Protein AF-A0A1E5VS32-F1 (afdb_monomer_lite)

Organism: NCBI:txid888268

InterPro domains:
  IPR003441 NAC domain [PF02365] (9-153)
  IPR003441 NAC domain [PS51005] (8-181)
  IPR036093 NAC domain superfamily [G3DSA:2.170.150.80] (18-181)
  IPR036093 NAC domain superfamily [SSF101941] (5-170)

Radius of gyration: 17.7 Å; chains: 1; bounding box: 53×36×47 Å

Structure (mmCIF, N/CA/C/O backbone):
data_AF-A0A1E5VS32-F1
#
_entry.id   AF-A0A1E5VS32-F1
#
loop_
_atom_site.group_PDB
_atom_site.id
_atom_site.type_symbol
_atom_site.label_atom_id
_atom_site.label_alt_id
_atom_site.label_comp_id
_atom_site.label_asym_id
_atom_site.label_entity_id
_atom_site.label_seq_id
_atom_site.pdbx_PDB_ins_code
_atom_site.Cartn_x
_atom_site.Cartn_y
_atom_site.Cartn_z
_atom_site.occupancy
_atom_site.B_iso_or_equiv
_atom_site.auth_seq_id
_atom_site.auth_comp_id
_atom_site.auth_asym_id
_atom_site.auth_atom_id
_atom_site.pdbx_PDB_model_num
ATOM 1 N N . MET A 1 1 ? -23.554 -12.542 -1.211 1.00 31.97 1 MET A N 1
ATOM 2 C CA . MET A 1 1 ? -23.623 -12.101 -2.620 1.00 31.97 1 MET A CA 1
ATOM 3 C C . MET A 1 1 ? -23.441 -10.593 -2.613 1.00 31.97 1 MET A C 1
ATOM 5 O O . MET A 1 1 ? -24.365 -9.902 -2.211 1.00 31.97 1 MET A O 1
ATOM 9 N N . ALA A 1 2 ? -22.240 -10.092 -2.917 1.00 41.44 2 ALA A N 1
ATOM 10 C CA . ALA A 1 2 ? -22.033 -8.653 -3.083 1.00 41.44 2 ALA A CA 1
ATOM 11 C C . ALA A 1 2 ? -22.768 -8.212 -4.360 1.00 41.44 2 ALA A C 1
ATOM 13 O O . ALA A 1 2 ? -22.661 -8.887 -5.386 1.00 41.44 2 ALA A O 1
ATOM 14 N N . GLY A 1 3 ? -23.576 -7.152 -4.273 1.00 44.78 3 GLY A N 1
ATOM 15 C CA . GLY A 1 3 ? -24.310 -6.616 -5.420 1.00 44.78 3 GLY A CA 1
ATOM 16 C C . GLY A 1 3 ? -23.366 -6.141 -6.534 1.00 44.78 3 GLY A C 1
ATOM 17 O O . GLY A 1 3 ? -22.175 -5.935 -6.285 1.00 44.78 3 GLY A O 1
ATOM 18 N N . PRO A 1 4 ? -23.863 -5.979 -7.773 1.00 48.12 4 PRO A N 1
ATOM 19 C CA . PRO A 1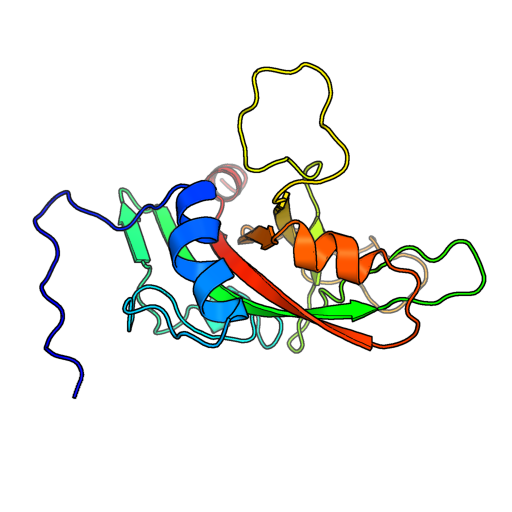 4 ? -23.069 -5.386 -8.841 1.00 48.12 4 PRO A CA 1
ATOM 20 C C . PRO A 1 4 ? -22.600 -3.994 -8.409 1.00 48.12 4 PRO A C 1
ATOM 22 O O . PRO A 1 4 ? -23.369 -3.231 -7.825 1.00 48.12 4 PRO A O 1
ATOM 25 N N . LEU A 1 5 ? -21.328 -3.684 -8.674 1.00 54.19 5 LEU A N 1
ATOM 26 C CA . LEU A 1 5 ? -20.763 -2.371 -8.386 1.00 54.19 5 LEU A CA 1
ATOM 27 C C . LEU A 1 5 ? -21.623 -1.311 -9.068 1.00 54.19 5 LEU A C 1
ATOM 29 O O . LEU A 1 5 ? -21.779 -1.321 -10.290 1.00 54.19 5 LEU A O 1
ATOM 33 N N . GLN A 1 6 ? -22.167 -0.391 -8.282 1.00 61.62 6 GLN A N 1
ATOM 34 C CA . GLN A 1 6 ? -22.741 0.812 -8.847 1.00 61.62 6 GLN A CA 1
ATOM 35 C C . GLN A 1 6 ? -21.575 1.637 -9.389 1.00 61.62 6 GLN A C 1
ATOM 37 O O . GLN A 1 6 ? -20.720 2.086 -8.626 1.00 61.62 6 GLN A O 1
ATOM 42 N N . ALA A 1 7 ? -21.503 1.775 -10.713 1.00 65.94 7 ALA A N 1
ATOM 43 C CA . ALA A 1 7 ? -20.512 2.636 -11.336 1.00 65.94 7 ALA A CA 1
ATOM 44 C C . ALA A 1 7 ? -20.655 4.048 -10.749 1.00 65.94 7 ALA A C 1
ATOM 46 O O . ALA A 1 7 ? -21.764 4.589 -10.683 1.00 65.94 7 ALA A O 1
ATOM 47 N N . LEU A 1 8 ? -19.542 4.620 -10.286 1.00 70.19 8 LEU A N 1
ATOM 48 C CA . LEU A 1 8 ? -19.532 5.991 -9.789 1.00 70.19 8 LEU A CA 1
ATOM 49 C C . LEU A 1 8 ? -19.968 6.945 -10.918 1.00 70.19 8 LEU A C 1
ATOM 51 O O . LEU A 1 8 ? -19.632 6.698 -12.081 1.00 70.19 8 LEU A O 1
ATOM 55 N N . PRO A 1 9 ? -20.703 8.031 -10.611 1.00 77.56 9 PRO A N 1
ATOM 56 C CA . PRO A 1 9 ? -21.037 9.038 -11.611 1.00 77.56 9 PRO A CA 1
ATOM 57 C C . PRO A 1 9 ? -19.778 9.583 -12.307 1.00 77.56 9 PRO A C 1
ATOM 59 O O . PRO A 1 9 ? -18.724 9.676 -11.670 1.00 77.56 9 PRO A O 1
ATOM 62 N N . PRO A 1 10 ? -19.857 10.000 -13.585 1.00 77.12 10 PRO A N 1
ATOM 63 C CA . PRO A 1 10 ? -18.727 10.624 -14.266 1.00 77.12 10 PRO A CA 1
ATOM 64 C C . PRO A 1 10 ? -18.144 11.788 -13.455 1.00 77.12 10 PRO A C 1
ATOM 66 O O . PRO A 1 10 ? -18.873 12.657 -12.982 1.00 77.12 10 PRO A O 1
ATOM 69 N N . GLY A 1 11 ? -16.822 11.799 -13.287 1.00 75.00 11 GLY A N 1
ATOM 70 C CA . GLY A 1 11 ? -16.119 12.809 -12.490 1.00 75.00 11 GLY A CA 1
ATOM 71 C C . GLY A 1 11 ? -16.060 12.521 -10.985 1.00 75.00 11 GLY A C 1
ATOM 72 O O . GLY A 1 11 ? -15.284 13.176 -10.291 1.00 75.00 11 GLY A O 1
ATOM 73 N N . VAL A 1 12 ? -16.793 11.521 -10.488 1.00 77.44 12 VAL A N 1
ATOM 74 C CA . VAL A 1 12 ? -16.668 11.020 -9.114 1.00 77.44 12 VAL A CA 1
ATOM 75 C C . VAL A 1 12 ? -15.664 9.877 -9.096 1.00 77.44 12 VAL A C 1
ATOM 77 O O . VAL A 1 12 ? -15.731 8.947 -9.896 1.00 77.44 12 VAL A O 1
ATOM 80 N N . TYR A 1 13 ? -14.718 9.948 -8.171 1.00 78.31 13 TYR A N 1
ATOM 81 C CA . TYR A 1 13 ? -13.661 8.960 -8.038 1.00 78.31 13 TYR A CA 1
ATOM 82 C C . TYR A 1 13 ? -13.330 8.721 -6.572 1.00 78.31 13 TYR A C 1
ATOM 84 O O . TYR A 1 13 ? -13.499 9.598 -5.723 1.00 78.31 13 TYR A O 1
ATOM 92 N N . PHE A 1 14 ? -12.822 7.530 -6.278 1.00 84.31 14 PHE A N 1
ATOM 93 C CA . PHE A 1 14 ? -12.384 7.187 -4.938 1.00 84.31 14 PHE A CA 1
ATOM 94 C C . PHE A 1 14 ? -10.999 7.789 -4.669 1.00 84.31 14 PHE A C 1
ATOM 96 O O . PHE A 1 14 ? -9.991 7.372 -5.239 1.00 84.31 14 PHE A O 1
ATOM 103 N N . ASN A 1 15 ? -10.949 8.817 -3.824 1.00 87.31 15 ASN A N 1
ATOM 104 C CA . ASN A 1 15 ? -9.708 9.473 -3.409 1.00 87.31 15 ASN A CA 1
ATOM 105 C C . ASN A 1 15 ? -9.809 9.918 -1.944 1.00 87.31 15 ASN A C 1
ATOM 107 O O . ASN A 1 15 ? -9.894 11.121 -1.686 1.00 87.31 15 ASN A O 1
ATOM 111 N N . PRO A 1 16 ? -9.838 8.957 -1.006 1.00 89.75 16 PRO A N 1
ATOM 112 C CA . PRO A 1 16 ? -9.919 9.264 0.412 1.00 89.75 16 PRO A CA 1
ATOM 113 C C . PRO A 1 16 ? -8.672 10.015 0.894 1.00 89.75 16 PRO A C 1
ATOM 115 O O . PRO A 1 16 ? -7.556 9.801 0.399 1.00 89.75 16 PRO A O 1
ATOM 118 N N . SER A 1 17 ? -8.854 10.872 1.894 1.00 89.94 17 SER A N 1
ATOM 119 C CA . SER A 1 17 ? -7.761 11.478 2.652 1.00 89.94 17 SER A CA 1
ATOM 120 C C . SER A 1 17 ? -7.028 10.422 3.495 1.00 89.94 17 SER A C 1
ATOM 122 O O . SER A 1 17 ? -7.514 9.308 3.701 1.00 89.94 17 SER A O 1
ATOM 124 N N . ALA A 1 18 ? -5.838 10.753 4.009 1.00 90.06 18 ALA A N 1
ATOM 125 C CA . ALA A 1 18 ? -5.122 9.853 4.918 1.00 90.06 18 ALA A CA 1
ATOM 126 C C . ALA A 1 18 ? -5.921 9.589 6.211 1.00 90.06 18 ALA A C 1
ATOM 128 O O . ALA A 1 18 ? -5.890 8.477 6.732 1.00 90.06 18 ALA A O 1
ATOM 129 N N . GLU A 1 19 ? -6.666 10.587 6.691 1.00 90.19 19 GLU A N 1
ATOM 130 C CA . GLU A 1 19 ? -7.545 10.465 7.857 1.00 90.19 19 GLU A CA 1
ATOM 131 C C . GLU A 1 19 ? -8.715 9.517 7.580 1.00 90.19 19 GLU A C 1
ATOM 133 O O . GLU A 1 19 ? -8.975 8.625 8.384 1.00 90.19 19 GLU A O 1
ATOM 138 N N . GLU A 1 20 ? -9.370 9.642 6.421 1.00 90.94 20 GLU A N 1
ATOM 139 C CA . GLU A 1 20 ? -10.441 8.731 5.987 1.00 90.94 20 GLU A CA 1
ATOM 140 C C . GLU A 1 20 ? -9.911 7.303 5.813 1.00 90.94 20 GLU A C 1
ATOM 142 O O . GLU A 1 20 ? -10.537 6.352 6.279 1.00 90.94 20 GLU A O 1
ATOM 147 N N . CYS A 1 21 ? -8.712 7.145 5.233 1.00 92.62 21 CYS A N 1
ATOM 148 C CA . CYS A 1 21 ? -8.036 5.849 5.115 1.00 92.62 21 CYS A CA 1
ATOM 149 C C . CYS A 1 21 ? -7.905 5.145 6.478 1.00 92.62 21 CYS A C 1
ATOM 151 O O . CYS A 1 21 ? -8.183 3.948 6.607 1.00 92.62 21 CYS A O 1
ATOM 153 N N . VAL A 1 22 ? -7.490 5.890 7.507 1.00 92.00 22 VAL A N 1
ATOM 154 C CA . VAL A 1 22 ? -7.314 5.339 8.853 1.00 92.00 22 VAL A CA 1
ATOM 155 C C . VAL A 1 22 ? -8.655 5.103 9.549 1.00 92.00 22 VAL A C 1
ATOM 157 O O . VAL A 1 22 ? -8.892 4.003 10.057 1.00 92.00 22 VAL A O 1
ATOM 160 N N . ARG A 1 23 ? -9.526 6.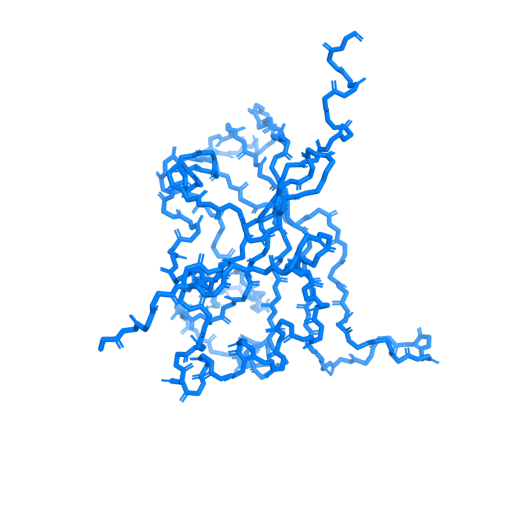117 9.568 1.00 91.19 23 ARG A N 1
ATOM 161 C CA . ARG A 1 23 ? -10.808 6.111 10.285 1.00 91.19 23 ARG A CA 1
ATOM 162 C C . ARG A 1 23 ? -11.771 5.064 9.736 1.00 91.19 23 ARG A C 1
ATOM 164 O O . ARG A 1 23 ? -12.318 4.290 10.516 1.00 91.19 23 ARG A O 1
ATOM 171 N N . ASP A 1 24 ? -11.953 5.032 8.418 1.00 90.44 24 ASP A N 1
ATOM 172 C CA . ASP A 1 24 ? -13.059 4.306 7.785 1.00 90.44 24 ASP A CA 1
ATOM 173 C C . ASP A 1 24 ? -12.648 2.926 7.253 1.00 90.44 24 ASP A C 1
ATOM 175 O O . ASP A 1 24 ? -13.513 2.092 6.981 1.00 90.44 24 ASP A O 1
ATOM 179 N N . PHE A 1 25 ? -11.342 2.646 7.132 1.00 91.94 25 PHE A N 1
ATOM 180 C CA . PHE A 1 25 ? -10.858 1.380 6.563 1.00 91.94 25 PHE A CA 1
ATOM 181 C C . PHE A 1 25 ? -9.863 0.650 7.468 1.00 91.94 25 PHE A C 1
ATOM 183 O O . PHE A 1 25 ? -10.097 -0.510 7.812 1.00 91.94 25 PHE A O 1
ATOM 190 N N . LEU A 1 26 ? -8.776 1.304 7.899 1.00 92.75 26 LEU A N 1
ATOM 191 C CA . LEU A 1 26 ? -7.734 0.635 8.688 1.00 92.75 26 LEU A CA 1
ATOM 192 C C . LEU A 1 26 ? -8.221 0.230 10.086 1.00 92.75 26 LEU A C 1
ATOM 194 O O . LEU A 1 26 ? -8.062 -0.929 10.467 1.00 92.75 26 LEU A O 1
ATOM 198 N N . ARG A 1 27 ? -8.829 1.151 10.848 1.00 92.38 27 ARG A N 1
ATOM 199 C CA . ARG A 1 27 ? -9.334 0.862 12.205 1.00 92.38 27 ARG A CA 1
ATOM 200 C C . ARG A 1 27 ? -10.413 -0.236 12.201 1.00 92.38 27 ARG A C 1
ATOM 202 O O . ARG A 1 27 ? -10.269 -1.178 12.984 1.00 92.38 27 ARG A O 1
ATOM 209 N N . PRO A 1 28 ? -11.426 -0.212 11.308 1.00 91.81 28 PRO A N 1
ATOM 210 C CA . PRO A 1 28 ? -12.356 -1.332 11.158 1.00 91.81 28 PRO A CA 1
ATOM 211 C C . PRO A 1 28 ? -11.658 -2.660 10.846 1.00 91.81 28 PRO A C 1
ATOM 213 O O . PRO A 1 28 ? -11.947 -3.667 11.491 1.00 91.81 28 PRO A O 1
ATOM 216 N N . TRP A 1 29 ? -10.681 -2.666 9.931 1.00 92.31 29 TRP A N 1
ATOM 217 C CA . TRP A 1 29 ? -9.951 -3.887 9.577 1.00 92.31 29 TRP A CA 1
ATOM 218 C C . TRP A 1 29 ? -9.095 -4.434 10.726 1.00 92.31 29 TRP A C 1
ATOM 220 O O . TRP A 1 29 ? -9.014 -5.654 10.918 1.00 92.31 29 TRP A O 1
ATOM 230 N N . ILE A 1 30 ? -8.495 -3.557 11.538 1.00 90.94 30 ILE A N 1
ATOM 231 C CA . ILE A 1 30 ? -7.813 -3.933 12.785 1.00 90.94 30 ILE A CA 1
ATOM 232 C C . ILE A 1 30 ? -8.796 -4.616 13.740 1.00 90.94 30 ILE A C 1
ATOM 234 O O . ILE A 1 30 ? -8.490 -5.701 14.232 1.00 90.94 30 ILE A O 1
ATOM 238 N N . ALA A 1 31 ? -10.001 -4.060 13.900 1.00 91.06 31 ALA A N 1
ATOM 239 C CA . ALA A 1 31 ? -11.080 -4.629 14.712 1.00 91.06 31 ALA A CA 1
ATOM 240 C C . ALA A 1 31 ? -11.714 -5.912 14.125 1.00 91.06 31 ALA A C 1
ATOM 242 O O . ALA A 1 31 ? -12.643 -6.464 14.710 1.00 91.06 31 ALA A O 1
ATOM 243 N N . GLY A 1 32 ? -11.228 -6.404 12.979 1.00 89.62 32 GLY A N 1
ATOM 244 C CA . GLY A 1 32 ? -11.726 -7.620 12.330 1.00 89.62 32 GLY A CA 1
ATOM 245 C C . GLY A 1 32 ? -12.950 -7.401 11.438 1.00 89.62 32 GLY A C 1
ATOM 246 O O . GLY A 1 32 ? -13.514 -8.368 10.930 1.00 89.62 32 GLY A O 1
ATOM 247 N N . VAL A 1 33 ? -13.347 -6.148 11.209 1.00 87.81 33 VAL A N 1
ATOM 248 C CA . VAL A 1 33 ? -14.429 -5.786 10.291 1.00 87.81 33 VAL A CA 1
ATOM 249 C C . VAL A 1 33 ? -13.839 -5.542 8.907 1.00 87.81 33 VAL A C 1
ATOM 251 O O . VAL A 1 33 ? -13.023 -4.643 8.711 1.00 87.81 33 VAL A O 1
ATOM 254 N N . ARG A 1 34 ? -14.254 -6.337 7.918 1.00 79.00 34 ARG A N 1
ATOM 255 C CA . ARG A 1 34 ? -13.837 -6.115 6.531 1.00 79.00 34 ARG A CA 1
ATOM 256 C C . ARG A 1 34 ? -14.526 -4.856 5.987 1.00 79.00 34 ARG A C 1
ATOM 258 O O . ARG A 1 34 ? -15.753 -4.784 6.073 1.00 79.00 34 ARG A O 1
ATOM 265 N N . PRO A 1 35 ? -13.789 -3.887 5.417 1.00 76.31 35 PRO A N 1
ATOM 266 C CA . PRO A 1 35 ? -14.425 -2.718 4.827 1.00 76.31 35 PRO A CA 1
ATOM 267 C C . PRO A 1 35 ? -15.325 -3.114 3.654 1.00 76.31 35 PRO A C 1
ATOM 269 O O .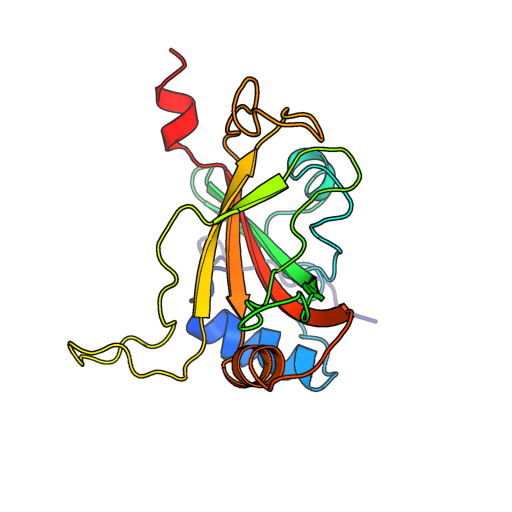 PRO A 1 35 ? -14.953 -3.963 2.846 1.00 76.31 35 PRO A O 1
ATOM 272 N N . GLY A 1 36 ? -16.494 -2.481 3.541 1.00 71.12 36 GLY A N 1
ATOM 273 C CA . GLY A 1 36 ? -17.478 -2.729 2.476 1.00 71.12 36 GLY A CA 1
ATOM 274 C C . GLY A 1 36 ? -17.085 -2.168 1.105 1.00 71.12 36 GLY A C 1
ATOM 275 O O . GLY A 1 36 ? -17.949 -1.748 0.344 1.00 71.12 36 GLY A O 1
ATOM 276 N N . THR A 1 37 ? -15.791 -2.105 0.802 1.00 67.69 37 THR A N 1
ATOM 277 C CA . THR A 1 37 ? -15.219 -1.536 -0.426 1.00 67.69 37 THR A CA 1
ATOM 278 C C . THR A 1 37 ? -14.748 -2.611 -1.392 1.00 67.69 37 THR A C 1
ATOM 280 O O . THR A 1 37 ? -13.793 -2.382 -2.136 1.00 67.69 37 THR A O 1
ATOM 283 N N . ASP A 1 38 ? -15.394 -3.783 -1.365 1.00 63.81 38 ASP A N 1
ATOM 284 C CA . ASP A 1 38 ? -15.064 -4.930 -2.210 1.00 63.81 38 ASP A CA 1
ATOM 285 C C . ASP A 1 38 ? -14.732 -4.453 -3.637 1.00 63.81 38 ASP A C 1
ATOM 287 O O . ASP A 1 38 ? -15.604 -3.932 -4.332 1.00 63.81 38 ASP A O 1
ATOM 291 N N . ARG A 1 39 ? -13.462 -4.643 -4.047 1.00 67.62 39 ARG A N 1
ATOM 292 C CA . ARG A 1 39 ? -12.825 -4.278 -5.339 1.00 67.62 39 ARG A CA 1
ATOM 293 C C . ARG A 1 39 ? -12.129 -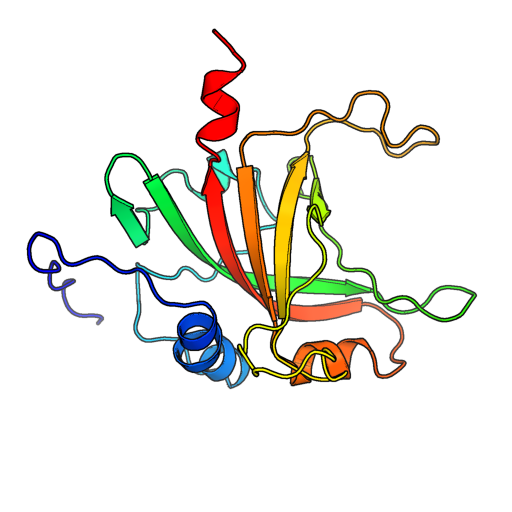2.913 -5.453 1.00 67.62 39 ARG A C 1
ATOM 295 O O . ARG A 1 39 ? -11.416 -2.719 -6.429 1.00 67.62 39 ARG A O 1
ATOM 302 N N . ILE A 1 40 ? -12.290 -1.989 -4.506 1.00 80.56 40 ILE A N 1
ATOM 303 C CA . ILE A 1 40 ? -11.557 -0.701 -4.499 1.00 80.56 40 ILE A CA 1
ATOM 304 C C . ILE A 1 40 ? -10.336 -0.765 -3.575 1.00 80.56 40 ILE A C 1
ATOM 306 O O . ILE A 1 40 ? -9.287 -0.194 -3.882 1.00 80.56 40 ILE A O 1
ATOM 310 N N . ILE A 1 41 ? -10.487 -1.446 -2.435 1.00 87.44 41 ILE A N 1
ATOM 311 C CA . ILE A 1 41 ? -9.405 -1.711 -1.485 1.00 87.44 41 ILE A CA 1
ATOM 312 C C . ILE A 1 41 ? -9.213 -3.223 -1.409 1.00 87.44 41 ILE A C 1
ATOM 314 O O . ILE A 1 41 ? -10.123 -3.943 -0.994 1.00 87.44 41 ILE A O 1
ATOM 318 N N . ASP A 1 42 ? -8.031 -3.696 -1.789 1.00 87.19 42 ASP A N 1
ATOM 319 C CA . ASP A 1 42 ? -7.707 -5.123 -1.762 1.00 87.19 42 ASP A CA 1
ATOM 320 C C . ASP A 1 42 ? -6.935 -5.503 -0.489 1.00 87.19 42 ASP A C 1
ATOM 322 O O . ASP A 1 42 ? -6.054 -4.767 -0.056 1.00 87.19 42 ASP A O 1
ATOM 326 N N . ASP A 1 43 ? -7.219 -6.675 0.085 1.00 90.00 43 ASP A N 1
ATOM 327 C CA . ASP A 1 43 ? -6.383 -7.299 1.127 1.00 90.00 43 ASP A CA 1
ATOM 328 C C . ASP A 1 43 ? -5.305 -8.157 0.447 1.00 90.00 43 ASP A C 1
ATOM 330 O O . ASP A 1 43 ? -5.616 -9.186 -0.165 1.00 90.00 43 ASP A O 1
ATOM 334 N N . VAL A 1 44 ? -4.059 -7.678 0.452 1.00 90.31 44 VAL A N 1
ATOM 335 C CA . VAL A 1 44 ? -2.937 -8.251 -0.309 1.00 90.31 44 VAL A CA 1
ATOM 336 C C . VAL A 1 44 ? -1.635 -8.056 0.454 1.00 90.31 44 VAL A C 1
ATOM 338 O O . VAL A 1 44 ? -1.360 -6.966 0.944 1.00 90.31 44 VAL A O 1
ATOM 341 N N . ASP A 1 45 ? -0.775 -9.077 0.468 1.00 92.06 45 ASP A N 1
ATOM 342 C CA . ASP A 1 45 ? 0.607 -8.928 0.927 1.00 92.06 45 ASP A CA 1
ATOM 343 C C . ASP A 1 45 ? 1.433 -8.109 -0.080 1.00 92.06 45 ASP A C 1
ATOM 345 O O . ASP A 1 45 ? 1.885 -8.622 -1.109 1.00 92.06 45 ASP A O 1
ATOM 349 N N . ILE A 1 46 ? 1.659 -6.831 0.231 1.00 92.94 46 ILE A N 1
ATOM 350 C CA . ILE A 1 46 ? 2.426 -5.900 -0.614 1.00 92.94 46 ILE A CA 1
ATOM 351 C C . ILE A 1 46 ? 3.912 -6.274 -0.750 1.00 92.94 46 ILE A C 1
ATOM 353 O O . ILE A 1 46 ? 4.608 -5.740 -1.617 1.00 92.94 46 ILE A O 1
ATOM 357 N N . TYR A 1 47 ? 4.422 -7.160 0.110 1.00 91.88 47 TYR A N 1
ATOM 358 C CA . TYR A 1 47 ? 5.817 -7.599 0.105 1.00 91.88 47 TYR A CA 1
ATOM 359 C C . TYR A 1 47 ? 6.018 -8.933 -0.630 1.00 91.88 47 TYR A C 1
ATOM 361 O O . TYR A 1 47 ? 7.153 -9.394 -0.772 1.00 91.88 47 TYR A O 1
ATOM 369 N N . SER A 1 48 ? 4.945 -9.549 -1.127 1.00 92.00 48 SER A N 1
ATOM 370 C CA . SER A 1 48 ? 5.011 -10.821 -1.855 1.00 92.00 48 SER A CA 1
ATOM 371 C C . SER A 1 48 ? 5.645 -10.681 -3.243 1.00 92.00 48 SER A C 1
ATOM 373 O O . SER A 1 48 ? 6.458 -11.513 -3.640 1.00 92.00 48 SER A O 1
ATOM 375 N N . GLU A 1 49 ? 5.338 -9.606 -3.969 1.00 93.38 49 GLU A N 1
ATOM 376 C CA . GLU A 1 49 ? 5.737 -9.433 -5.366 1.00 93.38 49 GLU A CA 1
ATOM 377 C C . GLU A 1 49 ? 6.179 -8.007 -5.698 1.00 93.38 49 GLU A C 1
ATOM 379 O O . GLU A 1 49 ? 5.893 -7.039 -4.992 1.00 93.38 49 GLU A O 1
ATOM 384 N N . HIS A 1 50 ? 6.869 -7.872 -6.831 1.00 93.38 50 HIS A N 1
ATOM 385 C CA . HIS A 1 50 ? 7.219 -6.589 -7.419 1.00 93.38 50 HIS A CA 1
ATOM 386 C C . HIS A 1 50 ? 5.956 -5.725 -7.632 1.00 93.38 50 HIS A C 1
ATOM 388 O O . HIS A 1 50 ? 4.970 -6.236 -8.165 1.00 93.38 50 HIS A O 1
ATOM 394 N N . PRO A 1 51 ? 5.985 -4.403 -7.365 1.00 94.56 51 PRO A N 1
ATOM 395 C CA . PRO A 1 51 ? 4.799 -3.538 -7.446 1.00 94.56 51 PRO A CA 1
ATOM 396 C C . PRO A 1 51 ? 4.039 -3.611 -8.781 1.00 94.56 51 PRO A C 1
ATOM 398 O O . PRO A 1 51 ? 2.819 -3.712 -8.804 1.00 94.56 51 PRO A O 1
ATOM 401 N N . ALA A 1 52 ? 4.763 -3.638 -9.905 1.00 93.00 52 ALA A N 1
ATOM 402 C CA . ALA A 1 52 ? 4.170 -3.782 -11.240 1.00 93.00 52 ALA A CA 1
ATOM 403 C C . ALA A 1 52 ? 3.485 -5.141 -11.495 1.00 93.00 52 ALA A C 1
ATOM 405 O O . ALA A 1 52 ? 2.580 -5.215 -12.323 1.00 93.00 52 ALA A O 1
ATOM 406 N N . ALA A 1 53 ? 3.939 -6.213 -10.839 1.00 93.31 53 ALA A N 1
ATOM 407 C CA . ALA A 1 53 ? 3.279 -7.517 -10.901 1.00 93.31 53 ALA A CA 1
ATOM 408 C C . ALA A 1 53 ? 2.052 -7.524 -9.983 1.00 93.31 53 ALA A C 1
ATOM 410 O O . ALA A 1 53 ? 0.975 -7.914 -10.421 1.00 93.31 53 ALA A O 1
ATOM 411 N N . LEU A 1 54 ? 2.193 -6.948 -8.783 1.00 91.81 54 LEU A N 1
ATOM 412 C CA . LEU A 1 54 ? 1.138 -6.846 -7.779 1.00 91.81 54 LEU A CA 1
ATOM 413 C C . LEU A 1 54 ? -0.139 -6.187 -8.317 1.00 91.81 54 LEU A C 1
ATOM 415 O O . LEU A 1 54 ? -1.240 -6.648 -8.025 1.00 91.81 54 LEU A O 1
ATOM 419 N N . VAL A 1 55 ? 0.006 -5.117 -9.107 1.00 90.81 55 VAL A N 1
ATOM 420 C CA . VAL A 1 55 ? -1.130 -4.380 -9.691 1.00 90.81 55 VAL A CA 1
ATOM 421 C C . VAL A 1 55 ? -1.624 -4.952 -11.019 1.00 90.81 55 VAL A C 1
ATOM 423 O O . VAL A 1 55 ? -2.622 -4.478 -11.563 1.00 90.81 55 VAL A O 1
ATOM 426 N N . ARG A 1 56 ? -0.940 -5.948 -11.592 1.00 89.44 56 ARG A N 1
ATOM 427 C CA . ARG A 1 56 ? -1.327 -6.516 -12.885 1.00 89.44 56 ARG A CA 1
ATOM 428 C C . ARG A 1 56 ? -2.673 -7.225 -12.742 1.00 89.44 56 ARG A C 1
ATOM 430 O O . ARG A 1 56 ? -2.813 -8.149 -11.953 1.00 89.44 56 ARG A O 1
ATOM 437 N N . GLY A 1 57 ? -3.656 -6.799 -13.532 1.00 83.00 57 GLY A N 1
ATOM 438 C CA . GLY A 1 57 ? -5.020 -7.333 -13.458 1.00 83.00 57 GLY A CA 1
ATOM 439 C C . GLY A 1 57 ? -5.857 -6.772 -12.303 1.00 83.00 57 GLY A C 1
ATOM 440 O O . GLY A 1 57 ? -6.981 -7.228 -12.117 1.00 83.00 57 GLY A O 1
ATOM 441 N N . ARG A 1 58 ? -5.344 -5.781 -11.556 1.00 85.31 58 ARG A N 1
ATOM 442 C CA . ARG A 1 58 ? -6.106 -5.030 -10.550 1.00 85.31 58 ARG A CA 1
ATOM 443 C C . ARG A 1 58 ? -6.487 -3.667 -11.099 1.00 85.31 58 ARG A C 1
ATOM 445 O O . ARG A 1 58 ? -5.622 -2.902 -11.538 1.00 85.31 58 ARG A O 1
ATOM 452 N N . GLU A 1 59 ? -7.771 -3.348 -11.039 1.00 81.69 59 GLU A N 1
ATOM 453 C CA . GLU A 1 59 ? -8.230 -2.007 -11.375 1.00 81.69 59 GLU A CA 1
ATOM 454 C C . GLU A 1 59 ? -7.743 -1.012 -10.310 1.00 81.69 59 GLU A C 1
ATOM 456 O O . GLU A 1 59 ? -7.786 -1.309 -9.115 1.00 81.69 59 GLU A O 1
ATOM 461 N N . PRO A 1 60 ? -7.221 0.158 -10.709 1.00 84.69 60 PRO A N 1
ATOM 462 C CA . PRO A 1 60 ? -6.846 1.181 -9.749 1.00 84.69 60 PRO A CA 1
ATOM 463 C C . PRO A 1 60 ? -8.102 1.786 -9.113 1.00 84.69 60 PRO A C 1
ATOM 465 O O . PRO A 1 60 ? -9.065 2.103 -9.809 1.00 84.69 60 PRO A O 1
ATOM 468 N N . GLY A 1 61 ? -8.069 2.025 -7.801 1.00 77.75 61 GLY A N 1
ATOM 469 C CA . GLY A 1 61 ? -9.165 2.711 -7.108 1.00 77.75 61 GLY A CA 1
ATOM 470 C C . GLY A 1 61 ? -9.292 4.186 -7.511 1.00 77.75 61 GLY A C 1
ATOM 471 O O . GLY A 1 61 ? -10.392 4.733 -7.504 1.00 77.75 61 GLY A O 1
ATOM 472 N N . LEU A 1 62 ? -8.185 4.821 -7.924 1.00 81.12 62 LEU A N 1
ATOM 473 C CA . LEU A 1 62 ? -8.190 6.128 -8.590 1.00 81.12 62 LEU A CA 1
ATOM 474 C C . LEU A 1 62 ? -7.600 6.022 -9.994 1.00 81.12 62 LEU A C 1
ATOM 476 O O . LEU A 1 62 ? -6.468 5.571 -10.146 1.00 81.12 62 LEU A O 1
ATOM 480 N N . SER A 1 63 ? -8.305 6.566 -10.986 1.00 80.31 63 SER A N 1
ATOM 481 C CA . SER A 1 63 ? -7.783 6.814 -12.331 1.00 80.31 63 SER A CA 1
ATOM 482 C C . SER A 1 63 ? -8.188 8.215 -12.793 1.00 80.31 63 SER A C 1
ATOM 484 O O . SER A 1 63 ? -9.335 8.436 -13.183 1.00 80.31 63 SER A O 1
ATOM 486 N N . ARG A 1 64 ? -7.272 9.190 -12.722 1.00 80.19 64 ARG A N 1
ATOM 487 C CA . ARG A 1 64 ? -7.521 10.564 -13.197 1.00 80.19 64 ARG A CA 1
ATOM 488 C C . ARG A 1 64 ? -6.295 11.112 -13.914 1.00 80.19 64 ARG A C 1
ATOM 490 O O . ARG A 1 64 ? -5.240 11.219 -13.311 1.00 80.19 64 ARG A O 1
ATOM 497 N N . GLY A 1 65 ? -6.441 11.503 -15.181 1.00 74.19 65 GLY A N 1
ATOM 498 C CA . GLY A 1 65 ? -5.363 12.167 -15.929 1.00 74.19 65 GLY A CA 1
ATOM 499 C C . GLY A 1 65 ? -4.056 11.366 -15.969 1.00 74.19 65 GLY A C 1
ATOM 500 O O . GLY A 1 65 ? -2.994 11.950 -15.807 1.00 74.19 65 GLY A O 1
ATOM 501 N N . PHE A 1 66 ? -4.146 10.040 -16.138 1.00 73.50 66 PHE A N 1
ATOM 502 C CA . PHE A 1 66 ? -3.023 9.087 -16.068 1.00 73.50 66 PHE A CA 1
ATOM 503 C C . PHE A 1 66 ? -2.379 8.920 -14.679 1.00 73.50 66 PHE A C 1
ATOM 505 O O . PHE A 1 66 ? -1.410 8.175 -14.535 1.00 73.50 66 PHE A O 1
ATOM 512 N N . GLU A 1 67 ? -2.934 9.536 -13.631 1.00 82.94 67 GLU A N 1
ATOM 513 C CA . GLU A 1 67 ? -2.615 9.175 -12.254 1.00 82.94 67 GLU A CA 1
ATOM 514 C C . GLU A 1 67 ? -3.429 7.956 -11.828 1.00 82.94 67 GLU A C 1
ATOM 516 O O . GLU A 1 67 ? -4.652 8.027 -11.666 1.00 82.94 67 GLU A O 1
ATOM 521 N N . HIS A 1 68 ? -2.721 6.853 -11.596 1.00 88.81 68 HIS A N 1
ATOM 522 C CA . HIS A 1 68 ? -3.286 5.626 -11.053 1.00 88.81 68 HIS A CA 1
ATOM 523 C C . HIS A 1 68 ? -2.824 5.414 -9.612 1.00 88.81 68 HIS A C 1
ATOM 525 O O . HIS A 1 68 ? -1.622 5.462 -9.327 1.00 88.81 68 HIS A O 1
ATOM 531 N N . LYS A 1 69 ? -3.778 5.186 -8.701 1.00 91.81 69 LYS A N 1
ATOM 532 C CA . LYS A 1 69 ? -3.498 4.802 -7.308 1.00 91.81 69 LYS A CA 1
ATOM 533 C C . LYS A 1 69 ? -4.259 3.527 -6.969 1.00 91.81 69 LYS A C 1
ATOM 535 O O . LYS A 1 69 ? -5.459 3.425 -7.226 1.00 91.81 69 LYS A O 1
ATOM 540 N N . TRP A 1 70 ? -3.545 2.588 -6.364 1.00 93.31 70 TRP A N 1
ATOM 541 C CA . TRP A 1 70 ? -4.096 1.354 -5.814 1.00 93.31 70 TRP A CA 1
ATOM 542 C C . TRP A 1 70 ? -4.100 1.450 -4.294 1.00 93.31 70 TRP A C 1
ATOM 544 O O . TRP A 1 70 ? -3.139 1.945 -3.701 1.00 93.31 70 TRP A O 1
ATOM 554 N N . PHE A 1 71 ? -5.180 0.985 -3.676 1.00 93.38 71 PHE A N 1
ATOM 555 C CA . PHE A 1 71 ? -5.379 1.026 -2.233 1.00 93.38 71 PHE A CA 1
ATOM 556 C C . PHE A 1 71 ? -5.397 -0.401 -1.703 1.00 93.38 71 PHE A C 1
ATOM 558 O O . PHE A 1 71 ? -6.122 -1.250 -2.215 1.00 93.38 71 PHE A O 1
ATOM 565 N N . LEU A 1 72 ? -4.558 -0.670 -0.711 1.00 93.62 72 LEU A N 1
ATOM 566 C CA . LEU A 1 72 ? -4.255 -2.015 -0.250 1.00 93.62 72 LEU A CA 1
ATOM 567 C C . LEU A 1 72 ? -4.291 -2.047 1.277 1.00 93.62 72 LEU A C 1
ATOM 569 O O . LEU A 1 72 ? -3.705 -1.191 1.936 1.00 93.62 72 LEU A O 1
ATOM 573 N N . LEU A 1 73 ? -4.932 -3.058 1.842 1.00 93.56 73 LEU A N 1
ATOM 574 C CA . LEU A 1 73 ? -4.735 -3.468 3.226 1.00 93.56 73 LEU A CA 1
ATOM 575 C C . LEU A 1 73 ? -3.697 -4.583 3.221 1.00 93.56 73 LEU A C 1
ATOM 577 O O . LEU A 1 73 ? -3.811 -5.533 2.452 1.00 93.56 73 LEU A O 1
ATOM 581 N N . THR A 1 74 ? -2.660 -4.451 4.042 1.00 92.94 74 THR A N 1
ATOM 582 C CA . TH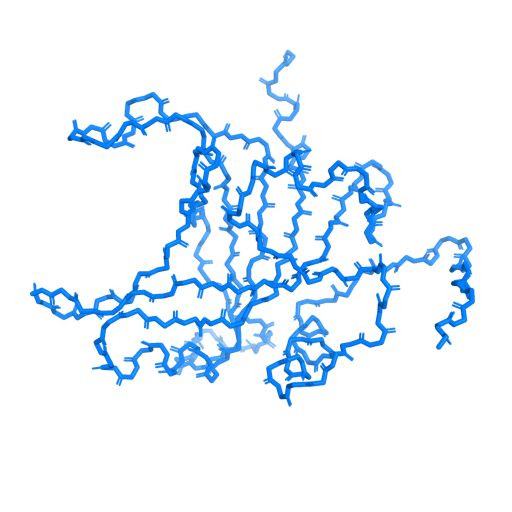R A 1 74 ? -1.571 -5.430 4.079 1.00 92.94 74 THR A CA 1
ATOM 583 C C . THR A 1 74 ? -1.112 -5.682 5.500 1.00 92.94 74 THR A C 1
ATOM 585 O O . THR A 1 74 ? -1.219 -4.845 6.402 1.00 92.94 74 THR A O 1
ATOM 588 N N . HIS A 1 75 ? -0.569 -6.872 5.686 1.00 91.00 75 HIS A N 1
ATOM 589 C CA . HIS A 1 75 ? 0.145 -7.245 6.887 1.00 91.00 75 HIS A CA 1
ATOM 590 C C . HIS A 1 75 ? 1.611 -6.848 6.728 1.00 91.00 75 HIS A C 1
ATOM 592 O O . HIS A 1 75 ? 2.220 -7.026 5.675 1.00 91.00 75 HIS A O 1
ATOM 598 N N . CYS A 1 76 ? 2.169 -6.272 7.778 1.00 87.12 76 CYS A N 1
ATOM 599 C CA . CYS A 1 76 ? 3.511 -5.740 7.810 1.00 87.12 76 CYS A CA 1
ATOM 600 C C . CYS A 1 76 ? 4.283 -6.403 8.944 1.00 87.12 76 CYS A C 1
ATOM 602 O O . CYS A 1 76 ? 3.832 -6.430 10.088 1.00 87.12 76 CYS A O 1
ATOM 604 N N . VAL A 1 77 ? 5.447 -6.962 8.631 1.00 85.56 77 VAL A N 1
ATOM 605 C CA . VAL A 1 77 ? 6.261 -7.656 9.626 1.00 85.56 77 VAL A CA 1
ATOM 606 C C . VAL A 1 77 ? 7.176 -6.656 10.325 1.00 85.56 77 VAL A C 1
ATOM 608 O O . VAL A 1 77 ? 8.120 -6.124 9.739 1.00 85.56 77 VAL A O 1
ATOM 611 N N . CYS A 1 78 ? 6.926 -6.435 11.608 1.00 81.56 78 CYS A N 1
ATOM 612 C CA . CYS A 1 78 ? 7.797 -5.697 12.507 1.00 81.56 78 CYS A CA 1
ATOM 613 C C . CYS A 1 78 ? 8.724 -6.671 13.239 1.00 81.56 78 CYS A C 1
ATOM 615 O O . CYS A 1 78 ? 8.313 -7.746 13.663 1.00 81.56 78 CYS A O 1
ATOM 617 N N . LEU A 1 79 ? 9.980 -6.276 13.414 1.00 74.56 79 LEU A N 1
ATOM 618 C CA . LEU A 1 79 ? 10.989 -6.987 14.188 1.00 74.56 79 LEU A CA 1
ATOM 619 C C . LEU A 1 79 ? 11.444 -6.093 15.335 1.00 74.56 79 LEU A C 1
ATOM 621 O O . LEU A 1 79 ? 11.867 -4.951 15.116 1.00 74.56 79 LEU A O 1
ATOM 625 N N . SER A 1 80 ? 11.400 -6.631 16.548 1.00 69.56 80 SER A N 1
ATOM 626 C CA . SER A 1 80 ? 11.913 -5.975 17.745 1.00 69.56 80 SER A CA 1
ATOM 627 C C . SER A 1 80 ? 12.908 -6.885 18.464 1.00 69.56 80 SER A C 1
ATOM 629 O O . SER A 1 80 ? 12.667 -8.073 18.657 1.00 69.56 80 SER A O 1
ATOM 631 N N . GLY A 1 81 ? 14.047 -6.329 18.879 1.00 57.38 81 GLY A N 1
ATOM 632 C CA . GLY A 1 81 ? 15.076 -7.060 19.622 1.00 57.38 81 GLY A CA 1
ATOM 633 C C . GLY A 1 81 ? 16.381 -7.250 18.850 1.00 57.38 81 GLY A C 1
ATOM 634 O O . GLY A 1 81 ? 16.552 -8.182 18.073 1.00 57.38 81 GLY A O 1
ATOM 635 N N . GLY A 1 82 ? 17.345 -6.384 19.152 1.00 56.34 82 GLY A N 1
ATOM 636 C CA . GLY A 1 82 ? 18.775 -6.602 18.930 1.00 56.34 82 GLY A CA 1
ATOM 637 C C . GLY A 1 82 ? 19.540 -6.252 20.211 1.00 56.34 82 GLY A C 1
ATOM 638 O O . GLY A 1 82 ? 18.966 -5.660 21.126 1.00 56.34 82 GLY A O 1
ATOM 639 N N . ARG A 1 83 ? 20.826 -6.617 20.314 1.00 46.69 83 ARG A N 1
ATOM 640 C CA . ARG A 1 83 ? 21.688 -6.182 21.431 1.00 46.69 83 ARG A CA 1
ATOM 641 C C . ARG A 1 83 ? 21.855 -4.652 21.371 1.00 46.69 83 ARG A C 1
ATOM 643 O O . ARG A 1 83 ? 22.651 -4.155 20.584 1.00 46.69 83 ARG A O 1
ATOM 650 N N . GLY A 1 84 ? 21.075 -3.918 22.165 1.00 51.28 84 GLY A N 1
ATOM 651 C CA . GLY A 1 84 ? 21.074 -2.448 22.241 1.00 51.28 84 GLY A CA 1
ATOM 652 C C . GLY A 1 84 ? 19.670 -1.860 22.066 1.00 51.28 84 GLY A C 1
ATOM 653 O O . GLY A 1 84 ? 18.825 -2.520 21.468 1.00 51.28 84 GLY A O 1
ATOM 654 N N . ARG A 1 85 ? 19.423 -0.649 22.614 1.00 48.62 85 ARG A N 1
ATOM 655 C CA . ARG A 1 85 ? 18.125 0.076 22.614 1.00 48.62 85 ARG A CA 1
ATOM 656 C C . ARG A 1 85 ? 17.329 -0.232 21.338 1.00 48.62 85 ARG A C 1
ATOM 658 O O . ARG A 1 85 ? 17.672 0.240 20.253 1.00 48.62 85 ARG A O 1
ATOM 665 N N . GLY A 1 86 ? 16.346 -1.121 21.485 1.00 52.44 86 GLY A N 1
ATOM 666 C CA . GLY A 1 86 ? 15.732 -1.870 20.395 1.00 52.44 86 GLY A CA 1
ATOM 667 C C . GLY A 1 86 ? 14.949 -0.959 19.467 1.00 52.44 86 GLY A C 1
ATOM 668 O O . GLY A 1 86 ? 13.820 -0.592 19.761 1.00 52.44 86 GLY A O 1
ATOM 669 N N . LYS A 1 87 ? 15.548 -0.591 18.332 1.00 59.44 87 LYS A N 1
ATOM 670 C CA . LYS A 1 87 ? 14.804 0.043 17.245 1.00 59.44 87 LYS A CA 1
ATOM 671 C C . LYS A 1 87 ? 13.934 -1.022 16.591 1.00 59.44 87 LYS A C 1
ATOM 673 O O . LYS A 1 87 ? 14.477 -1.962 16.009 1.00 59.44 87 LYS A O 1
ATOM 678 N N . VAL A 1 88 ? 12.619 -0.842 16.659 1.00 67.94 88 VAL A N 1
ATOM 679 C CA . VAL A 1 88 ? 11.665 -1.594 15.842 1.00 67.94 88 VAL A CA 1
ATOM 680 C C . VAL A 1 88 ? 12.033 -1.377 14.381 1.00 67.94 88 VAL A C 1
ATOM 682 O O . VAL A 1 88 ? 12.186 -0.237 13.929 1.00 67.94 88 VAL A O 1
ATOM 685 N N . ARG A 1 89 ? 12.222 -2.466 13.643 1.00 72.06 89 ARG A N 1
ATOM 686 C CA . ARG A 1 89 ? 12.466 -2.418 12.203 1.00 72.06 89 ARG A CA 1
ATOM 687 C C . ARG A 1 89 ? 11.348 -3.138 11.495 1.00 72.06 89 ARG A C 1
ATOM 689 O O . ARG A 1 89 ? 11.040 -4.275 11.814 1.00 72.06 89 ARG A O 1
ATOM 696 N N . VAL A 1 90 ? 10.794 -2.477 10.500 1.00 79.12 90 VAL A N 1
ATOM 697 C CA . VAL A 1 90 ? 9.828 -3.087 9.603 1.00 79.12 90 VAL A CA 1
ATOM 698 C C . VAL A 1 90 ? 10.588 -3.810 8.495 1.00 79.12 90 VAL A C 1
ATOM 700 O O . VAL A 1 90 ? 11.478 -3.219 7.872 1.00 79.12 90 VAL A O 1
ATOM 703 N N . LYS A 1 91 ? 10.256 -5.079 8.260 1.00 82.94 91 LYS A N 1
ATOM 704 C CA . LYS A 1 91 ? 10.763 -5.859 7.133 1.00 82.94 91 LYS A CA 1
ATOM 705 C C . LYS A 1 91 ? 10.052 -5.385 5.871 1.00 82.94 91 LYS A C 1
ATOM 707 O O . LYS A 1 91 ? 8.839 -5.475 5.759 1.00 82.94 91 LYS A O 1
ATOM 712 N N . ARG A 1 92 ? 10.839 -4.852 4.942 1.00 87.88 92 ARG A N 1
ATOM 713 C CA . ARG A 1 92 ? 10.361 -4.230 3.701 1.00 87.88 92 ARG A CA 1
ATOM 714 C C . ARG A 1 92 ? 10.997 -4.836 2.446 1.00 87.88 92 ARG A C 1
ATOM 716 O O . ARG A 1 92 ? 10.935 -4.242 1.373 1.00 87.88 92 ARG A O 1
ATOM 723 N N . ASP A 1 93 ? 11.649 -5.986 2.593 1.00 89.69 93 ASP A N 1
ATOM 724 C CA . ASP A 1 93 ? 12.196 -6.755 1.477 1.00 89.69 93 ASP A CA 1
ATOM 725 C C . ASP A 1 93 ? 11.060 -7.489 0.760 1.00 89.69 93 ASP A C 1
ATOM 727 O O . ASP A 1 93 ? 10.219 -8.106 1.415 1.00 89.69 93 ASP A O 1
ATOM 731 N N . VAL A 1 94 ? 11.055 -7.420 -0.569 1.00 90.75 94 VAL A N 1
ATOM 732 C CA . VAL A 1 94 ? 10.038 -8.056 -1.413 1.00 90.75 94 VAL A CA 1
ATOM 733 C C . VAL A 1 94 ? 10.522 -9.437 -1.853 1.00 90.75 94 VAL A C 1
ATOM 735 O O . VAL A 1 94 ? 11.694 -9.592 -2.208 1.00 90.75 94 VAL A O 1
ATOM 738 N N . ALA A 1 95 ? 9.653 -10.454 -1.836 1.00 88.44 95 ALA A N 1
ATOM 739 C CA . ALA A 1 95 ? 10.064 -11.845 -2.070 1.00 88.44 95 ALA A CA 1
ATOM 740 C C . ALA A 1 95 ? 10.629 -12.082 -3.483 1.00 88.44 95 ALA A C 1
ATOM 742 O O . ALA A 1 95 ? 11.583 -12.842 -3.645 1.00 88.44 95 ALA A O 1
ATOM 743 N N . THR A 1 96 ? 10.122 -11.366 -4.491 1.00 88.81 96 THR A N 1
ATOM 744 C CA . THR A 1 96 ? 10.658 -11.378 -5.866 1.00 88.81 96 THR A CA 1
ATOM 745 C C . THR A 1 96 ? 11.918 -10.520 -6.050 1.00 88.81 96 THR A C 1
ATOM 747 O O . THR A 1 96 ? 12.391 -10.348 -7.171 1.00 88.81 96 THR A O 1
ATOM 750 N N . GLY A 1 97 ? 12.455 -9.950 -4.970 1.00 87.50 97 GLY A N 1
ATOM 751 C CA . GLY A 1 97 ? 13.600 -9.048 -4.983 1.00 87.50 97 GLY A CA 1
ATOM 752 C C . GLY A 1 97 ? 13.215 -7.569 -4.917 1.00 87.50 97 GLY A C 1
ATOM 753 O O . GLY A 1 97 ? 12.111 -7.163 -5.274 1.00 87.50 97 GLY A O 1
ATOM 754 N N . GLY A 1 98 ? 14.174 -6.762 -4.460 1.00 90.38 98 GLY A N 1
ATOM 755 C CA . GLY A 1 98 ? 13.991 -5.342 -4.167 1.00 90.38 98 GLY A CA 1
ATOM 756 C C . GLY A 1 98 ? 13.553 -5.072 -2.729 1.00 90.38 98 GLY A C 1
ATOM 757 O O . GLY A 1 98 ? 13.273 -5.989 -1.953 1.00 90.38 98 GLY A O 1
ATOM 758 N N . ASN A 1 99 ? 13.532 -3.796 -2.352 1.00 91.44 99 ASN A N 1
ATOM 759 C CA . ASN A 1 99 ? 13.053 -3.375 -1.044 1.00 91.44 99 ASN A CA 1
ATOM 760 C C . ASN A 1 99 ? 12.395 -1.996 -1.051 1.00 91.44 99 ASN A C 1
ATOM 762 O O . ASN A 1 99 ? 12.761 -1.098 -1.810 1.00 91.44 99 ASN A O 1
ATOM 766 N N . TRP A 1 100 ? 11.430 -1.828 -0.151 1.00 92.06 100 TRP A N 1
ATOM 767 C CA . TRP A 1 100 ? 10.829 -0.536 0.146 1.00 92.06 100 TRP A CA 1
ATOM 768 C C . TRP A 1 100 ? 11.675 0.223 1.170 1.00 92.06 100 TRP A C 1
ATOM 770 O O . TRP A 1 100 ? 12.007 -0.294 2.242 1.00 92.06 100 TRP A O 1
ATOM 780 N N . ARG A 1 101 ? 12.028 1.468 0.849 1.00 89.44 101 ARG A N 1
ATOM 781 C CA . ARG A 1 101 ? 12.838 2.342 1.706 1.00 89.44 101 ARG A CA 1
ATOM 782 C C . ARG A 1 101 ? 12.063 3.610 2.019 1.00 89.44 101 ARG A C 1
ATOM 784 O O . ARG A 1 101 ? 11.527 4.228 1.110 1.00 89.44 101 ARG A O 1
ATOM 791 N N . VAL A 1 102 ? 12.049 4.013 3.285 1.00 88.12 102 VAL A N 1
ATOM 792 C CA . VAL A 1 102 ? 11.458 5.290 3.708 1.00 88.12 102 VAL A CA 1
ATOM 793 C C . VAL A 1 102 ? 12.267 6.430 3.082 1.00 88.12 102 VAL A C 1
ATOM 795 O O . VAL A 1 102 ? 13.474 6.511 3.307 1.00 88.12 102 VAL A O 1
ATOM 798 N N . GLU A 1 103 ? 11.618 7.288 2.296 1.00 82.19 103 GLU A N 1
ATOM 799 C CA . GLU A 1 103 ? 12.274 8.406 1.596 1.00 82.19 103 GLU A CA 1
ATOM 800 C C . GLU A 1 103 ? 12.030 9.755 2.261 1.00 82.19 103 GLU A C 1
ATOM 802 O O . GLU A 1 103 ? 12.864 10.652 2.178 1.00 82.19 103 GLU A O 1
ATOM 807 N N . GLN A 1 104 ? 10.880 9.906 2.914 1.00 75.31 104 GLN A N 1
ATOM 808 C CA . GLN A 1 104 ? 10.497 11.138 3.591 1.00 75.31 104 GLN A CA 1
ATOM 809 C C . GLN A 1 104 ? 10.385 10.901 5.090 1.00 75.31 104 GLN A C 1
ATOM 811 O O . GLN A 1 104 ? 10.089 9.792 5.541 1.00 75.31 104 GLN A O 1
ATOM 816 N N . ARG A 1 105 ? 10.599 11.965 5.871 1.00 70.25 105 ARG A N 1
ATOM 817 C CA . ARG A 1 105 ? 10.322 11.940 7.306 1.00 70.25 105 ARG A CA 1
ATOM 818 C C . ARG A 1 105 ? 8.858 11.544 7.514 1.00 70.25 105 ARG A C 1
ATOM 820 O O . ARG A 1 105 ? 7.976 12.072 6.839 1.00 70.25 105 ARG A O 1
ATOM 827 N N . THR A 1 106 ? 8.632 10.597 8.420 1.00 76.81 106 THR A N 1
ATOM 828 C CA . THR A 1 106 ? 7.295 10.201 8.864 1.00 76.81 106 THR A CA 1
ATOM 829 C C . THR A 1 106 ? 6.516 11.435 9.299 1.00 76.81 106 THR A C 1
ATOM 831 O O . THR A 1 106 ? 7.065 12.247 10.037 1.00 76.81 106 THR A O 1
ATOM 834 N N . LYS A 1 107 ? 5.270 11.564 8.842 1.00 79.06 107 LYS A N 1
ATOM 835 C CA . LYS A 1 107 ? 4.378 12.673 9.198 1.00 79.06 107 LYS A CA 1
ATOM 836 C C . LYS A 1 107 ? 3.213 12.154 10.026 1.00 79.06 107 LYS A C 1
ATOM 838 O O . LYS A 1 107 ? 2.725 11.054 9.753 1.00 79.06 107 LYS A O 1
ATOM 843 N N . ASN A 1 108 ? 2.739 12.955 10.971 1.00 76.00 108 ASN A N 1
ATOM 844 C CA . ASN A 1 108 ? 1.439 12.722 11.593 1.00 76.00 108 ASN A CA 1
ATOM 845 C C . ASN A 1 108 ? 0.322 12.905 10.551 1.00 76.00 108 ASN A C 1
ATOM 847 O O . ASN A 1 108 ? 0.454 13.694 9.612 1.00 76.00 108 ASN A O 1
ATOM 851 N N . ILE A 1 109 ? -0.738 12.109 10.672 1.00 73.81 109 ILE A N 1
ATOM 852 C CA . ILE A 1 109 ? -1.892 12.151 9.767 1.00 73.81 109 ILE A CA 1
ATOM 853 C C . ILE A 1 109 ? -2.850 13.281 10.149 1.00 73.81 109 ILE A C 1
ATOM 855 O O . ILE A 1 109 ? -3.407 13.893 9.248 1.00 73.81 109 ILE A O 1
ATOM 859 N N . ALA A 1 110 ? -2.978 13.599 11.441 1.00 70.44 110 ALA A N 1
ATOM 860 C CA . ALA A 1 110 ? -3.743 14.754 11.892 1.00 70.44 110 ALA A CA 1
ATOM 861 C C . ALA A 1 110 ? -2.967 16.055 11.631 1.00 70.44 110 ALA A C 1
ATOM 863 O O . ALA A 1 110 ? -1.860 16.235 12.150 1.00 70.44 110 ALA A O 1
ATOM 864 N N . GLU A 1 111 ? -3.571 16.980 10.887 1.00 53.19 111 GLU A N 1
ATOM 865 C CA . GLU A 1 111 ? -3.152 18.383 10.875 1.00 53.19 111 GLU A CA 1
ATOM 866 C C . GLU A 1 111 ? -3.619 19.028 12.187 1.00 53.19 111 GLU A C 1
ATOM 868 O O . GLU A 1 111 ? -4.720 19.560 12.290 1.00 53.19 111 GLU A O 1
ATOM 873 N N . ARG A 1 112 ? -2.815 18.927 13.251 1.00 49.25 112 ARG A N 1
ATOM 874 C CA . ARG A 1 112 ? -2.943 19.871 14.368 1.00 49.25 112 ARG A CA 1
ATOM 875 C C . ARG A 1 112 ? -2.017 21.044 14.083 1.00 49.25 112 ARG A C 1
ATOM 877 O O . ARG A 1 112 ? -0.836 20.819 13.835 1.00 49.25 112 ARG A O 1
ATOM 884 N N . ASP A 1 113 ? -2.545 22.262 14.188 1.00 48.28 113 ASP A N 1
ATOM 885 C CA . ASP A 1 113 ? -1.831 23.552 14.134 1.00 48.28 113 ASP A CA 1
ATOM 886 C C . ASP A 1 113 ? -0.846 23.746 15.312 1.00 48.28 113 ASP A C 1
ATOM 888 O O . ASP A 1 113 ? -0.778 24.808 15.929 1.00 48.28 113 ASP A O 1
ATOM 892 N N . GLN A 1 114 ? -0.113 22.705 15.703 1.00 45.78 114 GLN A N 1
ATOM 893 C CA . GLN A 1 114 ? 0.888 22.757 16.761 1.00 45.78 114 GLN A CA 1
ATOM 894 C C . GLN A 1 114 ? 2.265 22.522 16.144 1.00 45.78 114 GLN A C 1
ATOM 896 O O . GLN A 1 114 ? 2.518 21.488 15.530 1.00 45.78 114 GLN A O 1
ATOM 901 N N . GLU A 1 115 ? 3.157 23.498 16.328 1.00 50.47 115 GLU A N 1
ATOM 902 C CA . GLU A 1 115 ? 4.556 23.486 15.872 1.00 50.47 115 GLU A CA 1
ATOM 903 C C . GLU A 1 115 ? 5.390 22.331 16.460 1.00 50.47 115 GLU A C 1
ATOM 905 O O . GLU A 1 115 ? 6.497 22.066 15.989 1.00 50.47 115 GLU A O 1
ATOM 910 N N . GLU A 1 116 ? 4.857 21.591 17.434 1.00 49.25 116 GLU A N 1
ATOM 911 C CA . GLU A 1 116 ? 5.457 20.366 17.950 1.00 49.25 116 GLU A CA 1
ATOM 912 C C . GLU A 1 116 ? 4.609 19.147 17.576 1.00 49.25 116 GLU A C 1
ATOM 914 O O . GLU A 1 116 ? 3.468 19.022 18.009 1.00 49.25 116 GLU A O 1
ATOM 919 N N . GLU A 1 117 ? 5.184 18.222 16.794 1.00 49.34 117 GLU A N 1
ATOM 920 C CA . GLU A 1 117 ? 4.618 16.889 16.557 1.00 49.34 117 GLU A CA 1
ATOM 921 C C . GLU A 1 117 ? 4.505 16.153 17.908 1.00 49.34 117 GLU A C 1
ATOM 923 O O . GLU A 1 117 ? 5.538 15.714 18.432 1.00 49.34 117 GLU A O 1
ATOM 928 N N . PRO A 1 118 ? 3.302 15.965 18.491 1.00 45.53 118 PRO A N 1
ATOM 929 C CA . PRO A 1 118 ? 3.200 15.224 19.735 1.00 45.53 118 PRO A CA 1
ATOM 930 C C . PRO A 1 118 ? 3.636 13.768 19.500 1.00 45.53 118 PRO A C 1
ATOM 932 O O . PRO A 1 118 ? 3.336 13.179 18.451 1.00 45.53 118 PRO A O 1
ATOM 935 N N . PRO A 1 119 ? 4.351 13.150 20.456 1.00 49.97 119 PRO A N 1
ATOM 936 C CA . PRO A 1 119 ? 4.693 11.741 20.378 1.00 49.97 119 PRO A CA 1
ATOM 937 C C . PRO A 1 119 ? 3.438 10.901 20.641 1.00 49.97 119 PRO A C 1
ATOM 939 O O . PRO A 1 119 ? 3.129 10.603 21.787 1.00 49.97 119 PRO A O 1
ATOM 942 N N . GLY A 1 120 ? 2.727 10.515 19.581 1.00 55.88 120 GLY A N 1
ATOM 943 C CA . GLY A 1 120 ? 1.540 9.656 19.694 1.00 55.88 120 GLY A CA 1
ATOM 944 C C . GLY A 1 120 ? 0.435 10.088 18.742 1.00 55.88 120 GLY A C 1
ATOM 945 O O . GLY A 1 120 ? -0.399 10.914 19.079 1.00 55.88 120 GLY A O 1
ATOM 946 N N . GLY A 1 121 ? 0.469 9.577 17.514 1.00 69.69 121 GLY A N 1
ATOM 947 C CA . GLY A 1 121 ? -0.563 9.851 16.525 1.00 69.69 121 GLY A CA 1
ATOM 948 C C . GLY A 1 121 ? -0.452 8.909 15.338 1.00 69.69 121 GLY A C 1
ATOM 949 O O . GLY A 1 121 ? 0.586 8.269 15.137 1.00 69.69 121 GLY A O 1
ATOM 950 N N . ASP A 1 122 ? -1.529 8.831 14.561 1.00 83.69 122 ASP A N 1
ATOM 951 C CA . ASP A 1 122 ? -1.571 8.073 13.314 1.00 83.69 122 ASP A CA 1
ATOM 952 C C . ASP A 1 122 ? -0.474 8.588 12.367 1.00 83.69 122 ASP A C 1
ATOM 954 O O . ASP A 1 122 ? -0.272 9.798 12.221 1.00 83.69 122 ASP A O 1
ATOM 958 N N . ARG A 1 123 ? 0.276 7.676 11.741 1.00 84.94 123 ARG A N 1
ATOM 959 C CA . ARG A 1 123 ? 1.490 8.012 10.982 1.00 84.94 123 ARG A CA 1
ATOM 960 C C . ARG A 1 123 ? 1.345 7.694 9.510 1.00 84.94 123 ARG A C 1
ATOM 962 O O . ARG A 1 123 ? 0.833 6.643 9.141 1.00 84.94 123 ARG A O 1
ATOM 969 N N . ARG A 1 124 ? 1.909 8.572 8.683 1.00 89.50 124 ARG A N 1
ATOM 970 C CA . ARG A 1 124 ? 2.103 8.395 7.244 1.00 89.50 124 ARG A CA 1
ATOM 971 C C . ARG A 1 124 ? 3.589 8.350 6.917 1.00 89.50 124 ARG A C 1
ATOM 973 O O . ARG A 1 124 ? 4.343 9.260 7.274 1.00 89.50 124 ARG A O 1
ATOM 980 N N . ARG A 1 125 ? 4.009 7.320 6.185 1.00 89.81 125 ARG A N 1
ATOM 981 C CA . ARG A 1 125 ? 5.377 7.161 5.674 1.00 89.81 125 ARG A CA 1
ATOM 982 C C . ARG A 1 125 ? 5.355 7.043 4.159 1.00 89.81 125 ARG A C 1
ATOM 984 O O . ARG A 1 125 ? 4.628 6.219 3.618 1.00 89.81 125 ARG A O 1
ATOM 991 N N . THR A 1 126 ? 6.196 7.820 3.486 1.00 91.44 126 THR A N 1
ATOM 992 C CA . THR A 1 126 ? 6.412 7.689 2.041 1.00 91.44 126 THR A CA 1
ATOM 993 C C . THR A 1 126 ? 7.625 6.805 1.799 1.00 91.44 126 THR A C 1
ATOM 995 O O . THR A 1 126 ? 8.728 7.112 2.265 1.00 91.44 126 THR A O 1
ATOM 998 N N . ASN A 1 127 ? 7.428 5.718 1.064 1.00 92.75 127 ASN A N 1
ATOM 999 C CA . ASN A 1 127 ? 8.457 4.756 0.714 1.00 92.75 127 ASN A CA 1
ATOM 1000 C C . ASN A 1 127 ? 8.678 4.738 -0.800 1.00 92.75 127 ASN A C 1
ATOM 1002 O O . ASN A 1 127 ? 7.719 4.787 -1.565 1.00 92.75 127 ASN A O 1
ATOM 1006 N N . GLY A 1 128 ? 9.931 4.607 -1.221 1.00 93.69 128 GLY A N 1
ATOM 1007 C CA . GLY A 1 128 ? 10.311 4.328 -2.601 1.00 93.69 128 GLY A CA 1
ATOM 1008 C C . GLY A 1 128 ? 10.786 2.895 -2.752 1.00 93.69 128 GLY A C 1
ATOM 1009 O O . GLY A 1 128 ? 11.396 2.333 -1.835 1.00 93.69 128 GLY A O 1
ATOM 1010 N N . PHE A 1 129 ? 10.490 2.293 -3.900 1.00 93.81 129 PHE A N 1
ATOM 1011 C CA . PHE A 1 129 ? 10.911 0.930 -4.199 1.00 93.81 129 PHE A CA 1
ATOM 1012 C C . PHE A 1 129 ? 12.250 0.919 -4.934 1.00 93.81 129 PHE A C 1
ATOM 1014 O O . PHE A 1 129 ? 12.423 1.604 -5.947 1.00 93.81 129 PHE A O 1
ATOM 1021 N N . TYR A 1 130 ? 13.186 0.118 -4.436 1.00 91.62 130 TYR A N 1
ATOM 1022 C CA . TYR A 1 130 ? 14.527 -0.031 -4.988 1.00 91.62 130 TYR A CA 1
ATOM 1023 C C . TYR A 1 130 ? 14.751 -1.468 -5.441 1.00 91.62 130 TYR A C 1
ATOM 1025 O O . TYR A 1 130 ? 14.416 -2.412 -4.727 1.00 91.62 130 TYR A O 1
ATOM 1033 N N . LEU A 1 131 ? 15.370 -1.623 -6.604 1.00 89.50 131 LEU A N 1
ATOM 1034 C CA . LEU A 1 131 ? 15.798 -2.901 -7.161 1.00 89.50 131 LEU A CA 1
ATOM 1035 C C . LEU A 1 131 ? 17.322 -2.981 -7.170 1.00 89.50 131 LEU A C 1
ATOM 1037 O O . LEU A 1 131 ? 18.001 -1.967 -7.283 1.00 89.50 131 LEU A O 1
ATOM 1041 N N . GLY A 1 132 ? 17.871 -4.188 -7.066 1.00 75.00 132 GLY A N 1
ATOM 1042 C CA . GLY A 1 132 ? 19.318 -4.371 -6.945 1.00 75.00 132 GLY A CA 1
ATOM 1043 C C . GLY A 1 132 ? 19.863 -3.985 -5.561 1.00 75.00 132 GLY A C 1
ATOM 1044 O O . GLY A 1 132 ? 19.225 -3.285 -4.774 1.00 75.00 132 GLY A O 1
ATOM 1045 N N . GLY A 1 133 ? 21.049 -4.500 -5.241 1.00 64.56 133 GLY A N 1
ATOM 1046 C CA . GLY A 1 133 ? 21.666 -4.419 -3.914 1.00 64.56 133 GLY A CA 1
ATOM 1047 C C . GLY A 1 133 ? 21.730 -5.792 -3.244 1.00 64.56 133 GLY A C 1
ATOM 1048 O O . GLY A 1 133 ? 20.722 -6.343 -2.806 1.00 64.56 133 GLY A O 1
ATOM 1049 N N . GLY A 1 134 ? 22.932 -6.367 -3.187 1.00 51.47 134 GLY A N 1
ATOM 1050 C CA . GLY A 1 134 ? 23.167 -7.681 -2.589 1.00 51.47 134 GLY A CA 1
ATOM 1051 C C . GLY A 1 134 ? 23.091 -7.683 -1.057 1.00 51.47 134 GLY A C 1
ATOM 1052 O O . GLY A 1 134 ? 23.226 -6.652 -0.392 1.00 51.47 134 GLY A O 1
ATOM 1053 N N . LYS A 1 135 ? 22.947 -8.881 -0.471 1.00 48.78 135 LYS A N 1
ATOM 1054 C CA . LYS A 1 135 ? 23.182 -9.126 0.962 1.00 48.78 135 LYS A CA 1
ATOM 1055 C C . LYS A 1 135 ? 24.693 -9.047 1.245 1.00 48.78 135 LYS A C 1
ATOM 1057 O O . LYS A 1 135 ? 25.359 -10.069 1.341 1.00 48.78 135 LYS A O 1
ATOM 1062 N N . GLY A 1 136 ? 25.247 -7.838 1.341 1.00 50.09 136 GLY A N 1
ATOM 1063 C CA . GLY A 1 136 ? 26.683 -7.632 1.559 1.00 50.09 136 GLY A CA 1
ATOM 1064 C C . GLY A 1 136 ? 27.058 -6.227 2.042 1.00 50.09 136 GLY A C 1
ATOM 1065 O O . GLY A 1 136 ? 26.238 -5.307 2.054 1.00 50.09 136 GLY A O 1
ATOM 1066 N N . LYS A 1 137 ? 28.313 -6.073 2.486 1.00 38.66 137 LYS A N 1
ATOM 1067 C CA . LYS A 1 137 ? 28.929 -4.783 2.848 1.00 38.66 137 LYS A CA 1
ATOM 1068 C C . LYS A 1 137 ? 29.083 -3.957 1.559 1.00 38.66 137 LYS A C 1
ATOM 1070 O O . LYS A 1 137 ? 29.823 -4.367 0.679 1.00 38.66 137 LYS A O 1
ATOM 1075 N N . GLY A 1 138 ? 28.355 -2.844 1.454 1.00 52.38 138 GLY A N 1
ATOM 1076 C CA . GLY A 1 138 ? 28.200 -2.063 0.211 1.00 52.38 138 GLY A CA 1
ATOM 1077 C C . GLY A 1 138 ? 26.734 -1.952 -0.221 1.00 52.38 138 GLY A C 1
ATOM 1078 O O . GLY A 1 138 ? 26.387 -2.173 -1.370 1.00 52.38 138 GLY A O 1
ATOM 1079 N N . LYS A 1 139 ? 25.836 -1.661 0.730 1.00 52.78 139 LYS A N 1
ATOM 1080 C CA . LYS A 1 139 ? 24.368 -1.797 0.611 1.00 52.78 139 LYS A CA 1
ATOM 1081 C C . LYS A 1 139 ? 23.698 -0.892 -0.445 1.00 52.78 139 LYS A C 1
ATOM 1083 O O . LYS A 1 139 ? 22.486 -0.987 -0.646 1.00 52.78 139 LYS A O 1
ATOM 1088 N N . ASN A 1 140 ? 24.473 -0.002 -1.059 1.00 53.03 140 ASN A N 1
ATOM 1089 C CA . ASN A 1 140 ? 24.019 1.003 -2.015 1.00 53.03 140 ASN A CA 1
ATOM 1090 C C . ASN A 1 140 ? 24.694 0.891 -3.387 1.00 53.03 140 ASN A C 1
ATOM 1092 O O . ASN A 1 140 ? 24.176 1.483 -4.330 1.00 53.03 140 ASN A O 1
ATOM 1096 N N . ASP A 1 141 ? 25.778 0.124 -3.525 1.00 55.50 141 ASP A N 1
ATOM 1097 C CA . ASP A 1 141 ? 26.442 -0.037 -4.818 1.00 55.50 141 ASP A CA 1
ATOM 1098 C C . ASP A 1 141 ? 25.613 -1.004 -5.668 1.00 55.50 141 ASP A C 1
ATOM 1100 O O . ASP A 1 141 ? 25.590 -2.215 -5.445 1.00 55.50 141 ASP A O 1
ATOM 1104 N N . GLY A 1 142 ? 24.840 -0.436 -6.595 1.00 67.44 142 GLY A N 1
ATOM 1105 C CA . GLY A 1 142 ? 24.006 -1.172 -7.548 1.00 67.44 142 GLY A CA 1
ATOM 1106 C C . GLY A 1 142 ? 22.511 -1.240 -7.219 1.00 67.44 142 GLY A C 1
ATOM 1107 O O . GLY A 1 142 ? 21.774 -1.898 -7.950 1.00 67.44 142 GLY A O 1
ATOM 1108 N N . ALA A 1 143 ? 22.037 -0.572 -6.160 1.00 82.44 143 ALA A N 1
ATOM 1109 C CA . ALA A 1 143 ? 20.600 -0.419 -5.927 1.00 82.44 143 ALA A CA 1
ATOM 1110 C C . ALA A 1 143 ? 20.051 0.764 -6.740 1.00 82.44 143 ALA A C 1
ATOM 1112 O O . ALA A 1 143 ? 20.437 1.909 -6.506 1.00 82.44 143 ALA A O 1
ATOM 1113 N N . PHE A 1 144 ? 19.127 0.510 -7.664 1.00 87.06 144 PHE A N 1
ATOM 1114 C CA . PHE A 1 144 ? 18.467 1.537 -8.462 1.00 87.06 144 PHE A CA 1
ATOM 1115 C C . PHE A 1 144 ? 17.059 1.822 -7.940 1.00 87.06 144 PHE A C 1
ATOM 1117 O O . PHE A 1 144 ? 16.266 0.918 -7.671 1.00 87.06 144 PHE A O 1
ATOM 1124 N N . LYS A 1 145 ? 16.744 3.111 -7.787 1.00 90.25 145 LYS A N 1
ATOM 1125 C CA . LYS A 1 145 ? 15.405 3.571 -7.416 1.00 90.25 145 LYS A CA 1
ATOM 1126 C C . LYS A 1 145 ? 14.465 3.388 -8.601 1.00 90.25 145 LYS A C 1
ATOM 1128 O O . LYS A 1 145 ? 14.775 3.846 -9.699 1.00 90.25 145 LYS A O 1
ATOM 1133 N N . THR A 1 146 ? 13.311 2.782 -8.374 1.00 92.00 146 THR A N 1
ATOM 1134 C CA . THR A 1 146 ? 12.251 2.675 -9.381 1.00 92.00 146 THR A CA 1
ATOM 1135 C C . THR A 1 146 ? 11.266 3.852 -9.276 1.00 92.00 146 THR A C 1
ATOM 1137 O O . THR A 1 146 ? 11.269 4.572 -8.274 1.00 92.00 146 THR A O 1
ATOM 1140 N N . PRO A 1 147 ? 10.380 4.043 -10.267 1.00 92.69 147 PRO A N 1
ATOM 1141 C CA . PRO A 1 147 ? 9.297 5.028 -10.190 1.00 92.69 147 PRO A CA 1
ATOM 1142 C C . PRO A 1 147 ? 8.213 4.736 -9.136 1.00 92.69 147 PRO A C 1
ATOM 1144 O O . PRO A 1 147 ? 7.343 5.581 -8.919 1.00 92.69 147 PRO A O 1
ATOM 1147 N N . TRP A 1 148 ? 8.211 3.549 -8.523 1.00 94.94 148 TRP A N 1
ATOM 1148 C CA . TRP A 1 148 ? 7.161 3.116 -7.603 1.00 94.94 148 TRP A CA 1
ATOM 1149 C C . TRP A 1 148 ? 7.302 3.754 -6.222 1.00 94.94 148 TRP A C 1
ATOM 1151 O O . TRP A 1 148 ? 8.367 3.703 -5.598 1.00 94.94 148 TRP A O 1
ATOM 1161 N N . LEU A 1 149 ? 6.188 4.298 -5.736 1.00 94.31 149 LEU A N 1
ATOM 1162 C CA . LEU A 1 149 ? 6.033 4.896 -4.418 1.00 94.31 149 LEU A CA 1
ATOM 1163 C C . LEU A 1 149 ? 4.890 4.224 -3.650 1.00 94.31 149 LEU A C 1
ATOM 1165 O O . LEU A 1 149 ? 3.896 3.788 -4.232 1.00 94.31 149 LEU A O 1
ATOM 1169 N N . MET A 1 150 ? 5.040 4.174 -2.329 1.00 94.62 150 MET A N 1
ATOM 1170 C CA . MET A 1 150 ? 4.045 3.669 -1.389 1.00 94.62 150 MET A CA 1
ATOM 1171 C C . MET A 1 150 ? 3.876 4.656 -0.233 1.00 94.62 150 MET A C 1
ATOM 1173 O O . MET A 1 150 ? 4.829 4.945 0.490 1.00 94.62 150 MET A O 1
ATOM 1177 N N . GLU A 1 151 ? 2.650 5.118 -0.017 1.00 94.19 151 GLU A N 1
ATOM 1178 C CA . GLU A 1 151 ? 2.237 5.749 1.237 1.00 94.19 151 GLU A CA 1
ATOM 1179 C C . GLU A 1 151 ? 1.726 4.662 2.186 1.00 94.19 151 GLU A C 1
ATOM 1181 O O . GLU A 1 151 ? 0.732 4.003 1.898 1.00 94.19 151 GLU A O 1
ATOM 1186 N N . GLU A 1 152 ? 2.430 4.458 3.294 1.00 93.56 152 GLU A N 1
ATOM 1187 C CA . GLU A 1 152 ? 2.083 3.513 4.358 1.00 93.56 152 GLU A CA 1
ATOM 1188 C C . GLU A 1 152 ? 1.454 4.292 5.517 1.00 93.56 152 GLU A C 1
ATOM 1190 O O . GLU A 1 152 ? 2.065 5.237 6.029 1.00 93.56 152 GLU A O 1
ATOM 1195 N N . LEU A 1 153 ? 0.239 3.911 5.905 1.00 93.25 153 LEU A N 1
ATOM 1196 C CA . LEU A 1 153 ? -0.516 4.493 7.007 1.00 93.25 153 LEU A CA 1
ATOM 1197 C C . LEU A 1 153 ? -0.645 3.471 8.138 1.00 93.25 153 LEU A C 1
ATOM 1199 O O . LEU A 1 153 ? -1.038 2.321 7.917 1.00 93.25 153 LEU A O 1
ATOM 1203 N N . THR A 1 154 ? -0.338 3.912 9.350 1.00 90.75 154 THR A N 1
ATOM 1204 C CA . THR A 1 154 ? -0.378 3.109 10.578 1.00 90.75 154 THR A CA 1
ATOM 1205 C C . THR A 1 154 ? -1.124 3.868 11.661 1.00 90.75 154 THR A C 1
ATOM 1207 O O . THR A 1 154 ? -0.960 5.084 11.783 1.00 90.75 154 THR A O 1
ATOM 1210 N N . THR A 1 155 ? -1.876 3.155 12.491 1.00 88.69 155 THR A N 1
ATOM 1211 C CA . THR A 1 155 ? -2.518 3.743 13.669 1.00 88.69 155 THR A CA 1
ATOM 1212 C C . THR A 1 155 ? -1.521 3.994 14.796 1.00 88.69 155 THR A C 1
ATOM 1214 O O . THR A 1 155 ? -0.542 3.249 14.929 1.00 88.69 155 THR A O 1
ATOM 1217 N N . GLU A 1 156 ? -1.805 4.970 15.653 1.00 84.00 156 GLU A N 1
ATOM 1218 C CA . GLU A 1 156 ? -1.053 5.202 16.889 1.00 84.00 156 GLU A CA 1
ATOM 1219 C C . GLU A 1 156 ? -0.950 3.940 17.755 1.00 84.00 156 GLU A C 1
ATOM 1221 O O . GLU A 1 156 ? 0.138 3.624 18.235 1.00 84.00 156 GLU A O 1
ATOM 1226 N N . GLU A 1 157 ? -2.044 3.190 17.925 1.00 82.25 157 GLU A N 1
ATOM 1227 C CA . GLU A 1 157 ? -2.077 2.025 18.812 1.00 82.25 157 GLU A CA 1
ATOM 1228 C C . GLU A 1 157 ? -1.107 0.937 18.343 1.00 82.25 157 GLU A C 1
ATOM 1230 O O . GLU A 1 157 ? -0.345 0.399 19.142 1.00 82.25 157 GLU A O 1
ATOM 1235 N N . GLU A 1 158 ? -1.071 0.649 17.041 1.00 80.75 158 GLU A N 1
ATOM 1236 C CA . GLU A 1 158 ? -0.108 -0.290 16.456 1.00 80.75 158 GLU A CA 1
ATOM 1237 C C . GLU A 1 158 ? 1.341 0.213 16.544 1.00 80.75 158 GLU A C 1
ATOM 1239 O O . GLU A 1 158 ? 2.246 -0.573 16.822 1.00 80.75 158 GLU A O 1
ATOM 1244 N N . GLU A 1 159 ? 1.588 1.514 16.368 1.00 75.88 159 GLU A N 1
ATOM 1245 C CA . GLU A 1 159 ? 2.929 2.102 16.509 1.00 75.88 159 GLU A CA 1
ATOM 1246 C C . GLU A 1 159 ? 3.417 2.083 17.968 1.00 75.88 159 GLU A C 1
ATOM 1248 O O . GLU A 1 159 ? 4.573 1.741 18.238 1.00 75.88 159 GLU A O 1
ATOM 1253 N N . ALA A 1 160 ? 2.535 2.388 18.922 1.00 75.50 160 ALA A N 1
ATOM 1254 C CA . ALA A 1 160 ? 2.802 2.301 20.355 1.00 75.50 160 ALA A CA 1
ATOM 1255 C C . ALA A 1 160 ? 3.024 0.846 20.785 1.00 75.50 160 ALA A C 1
ATOM 1257 O O . ALA A 1 160 ? 3.991 0.533 21.486 1.00 75.50 160 ALA A O 1
ATOM 1258 N N . ALA A 1 161 ? 2.184 -0.070 20.302 1.00 73.38 161 ALA A N 1
ATOM 1259 C CA . ALA A 1 161 ? 2.315 -1.491 20.582 1.00 73.38 161 ALA A CA 1
ATOM 1260 C C . ALA A 1 161 ? 3.589 -2.079 19.954 1.00 73.38 161 ALA A C 1
ATOM 1262 O O . ALA A 1 161 ? 4.236 -2.938 20.558 1.00 73.38 161 ALA A O 1
ATOM 1263 N N . ALA A 1 162 ? 4.009 -1.574 18.790 1.00 68.94 162 ALA A N 1
ATOM 1264 C CA . ALA A 1 162 ? 5.297 -1.904 18.201 1.00 68.94 162 ALA A CA 1
ATOM 1265 C C . ALA A 1 162 ? 6.465 -1.358 19.044 1.00 68.94 162 ALA A C 1
ATOM 1267 O O . ALA A 1 162 ? 7.470 -2.051 19.195 1.00 68.94 162 ALA A O 1
ATOM 1268 N N . ALA A 1 163 ? 6.343 -0.168 19.638 1.00 68.94 163 ALA A N 1
ATOM 1269 C CA . ALA A 1 163 ? 7.373 0.435 20.489 1.00 68.94 163 ALA A CA 1
ATOM 1270 C C . ALA A 1 163 ? 7.474 -0.175 21.904 1.00 68.94 163 ALA A C 1
ATOM 1272 O O . ALA A 1 163 ? 8.502 -0.004 22.562 1.00 68.94 163 ALA A O 1
ATOM 1273 N N . GLY A 1 164 ? 6.449 -0.902 22.362 1.00 62.91 164 GLY A N 1
ATOM 1274 C CA . GLY A 1 164 ? 6.261 -1.394 23.737 1.00 62.91 164 GLY A CA 1
ATOM 1275 C C . GLY A 1 164 ? 7.241 -2.454 24.269 1.00 62.91 164 GLY A C 1
ATOM 1276 O O . GLY A 1 164 ? 6.870 -3.248 25.125 1.00 62.91 164 GLY A O 1
ATOM 1277 N N . GLY A 1 165 ? 8.486 -2.512 23.785 1.00 63.72 165 GLY A N 1
ATOM 1278 C CA . GLY A 1 165 ? 9.554 -3.316 24.401 1.00 63.72 165 GLY A CA 1
ATOM 1279 C C . GLY A 1 165 ? 9.435 -4.836 24.234 1.00 63.72 165 GLY A C 1
ATOM 1280 O O . GLY A 1 165 ? 10.187 -5.585 24.860 1.00 63.72 165 GLY A O 1
ATOM 1281 N N . TRP A 1 166 ? 8.531 -5.305 23.376 1.00 69.69 166 TRP A N 1
ATOM 1282 C CA . TRP A 1 166 ? 8.402 -6.717 23.025 1.00 69.69 166 TRP A CA 1
ATOM 1283 C C . TRP A 1 166 ? 9.634 -7.204 22.234 1.00 69.69 166 TRP A C 1
ATOM 1285 O O . TRP A 1 166 ? 10.369 -6.406 21.646 1.00 69.69 166 TRP A O 1
ATOM 1295 N N . ARG A 1 167 ? 9.899 -8.515 22.228 1.00 71.25 167 ARG A N 1
ATOM 1296 C CA . ARG A 1 167 ? 10.981 -9.142 21.447 1.00 71.25 167 ARG A CA 1
ATOM 1297 C C . ARG A 1 167 ? 10.407 -10.167 20.477 1.00 71.25 167 ARG A C 1
ATOM 1299 O O . ARG A 1 167 ? 9.521 -10.923 20.856 1.00 71.25 167 ARG A O 1
ATOM 1306 N N . GLY A 1 168 ? 10.973 -10.229 19.277 1.00 76.00 168 GLY A N 1
ATOM 1307 C CA . GLY A 1 168 ? 10.632 -11.200 18.243 1.00 76.00 168 GLY A CA 1
ATOM 1308 C C . GLY A 1 168 ? 10.077 -10.555 16.976 1.00 76.00 168 GLY A C 1
ATOM 1309 O O . GLY A 1 168 ? 10.395 -9.410 16.646 1.00 76.00 168 GLY A O 1
ATOM 1310 N N . GLU A 1 169 ? 9.236 -11.318 16.285 1.00 81.75 169 GLU A N 1
ATOM 1311 C CA . GLU A 1 169 ? 8.486 -10.907 15.101 1.00 81.75 169 GLU A CA 1
ATOM 1312 C C . GLU A 1 169 ? 7.014 -10.658 15.448 1.00 81.75 169 GLU A C 1
ATOM 1314 O O . GLU A 1 169 ? 6.420 -11.409 16.221 1.00 81.75 169 GLU A O 1
ATOM 1319 N N . ARG A 1 170 ? 6.433 -9.590 14.898 1.00 83.31 170 ARG A N 1
ATOM 1320 C CA . ARG A 1 170 ? 5.020 -9.243 1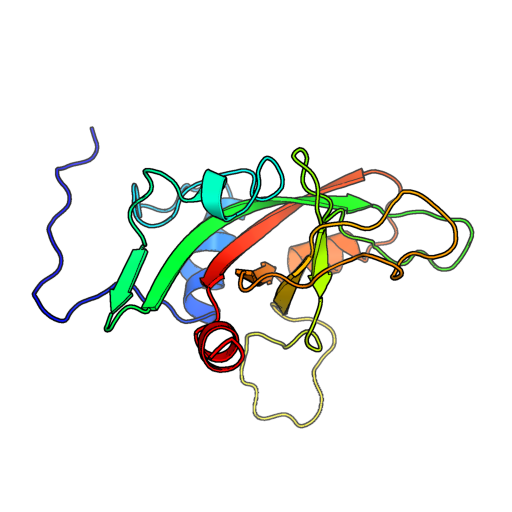5.059 1.00 83.31 170 ARG A CA 1
ATOM 1321 C C . ARG A 1 170 ? 4.465 -8.786 13.728 1.00 83.31 170 ARG A C 1
ATOM 1323 O O . ARG A 1 170 ? 5.109 -8.029 13.007 1.00 83.31 170 ARG A O 1
ATOM 1330 N N . ILE A 1 171 ? 3.236 -9.194 13.462 1.00 86.06 171 ILE A N 1
ATOM 1331 C CA . ILE A 1 171 ? 2.464 -8.711 12.329 1.00 86.06 171 ILE A CA 1
ATOM 1332 C C . ILE A 1 171 ? 1.672 -7.476 12.766 1.00 86.06 171 ILE A C 1
ATOM 1334 O O . ILE A 1 171 ? 0.976 -7.505 13.779 1.00 86.06 171 ILE A O 1
ATOM 1338 N N . VAL A 1 172 ? 1.798 -6.401 11.996 1.00 88.12 172 VAL A N 1
ATOM 1339 C CA . VAL A 1 172 ? 1.060 -5.145 12.138 1.00 88.12 172 VAL A CA 1
ATOM 1340 C C . VAL A 1 172 ? 0.204 -4.950 10.895 1.00 88.12 172 VAL A C 1
ATOM 1342 O O . VAL A 1 172 ? 0.670 -5.151 9.777 1.00 88.12 172 VAL A O 1
ATOM 1345 N N . LYS A 1 173 ? -1.054 -4.562 11.077 1.00 91.44 173 LYS A N 1
ATOM 1346 C CA . LYS A 1 173 ? -1.958 -4.223 9.977 1.00 91.44 173 LYS A CA 1
ATOM 1347 C C . LYS A 1 173 ? -1.720 -2.781 9.542 1.00 91.44 173 LYS A C 1
ATOM 1349 O O . LYS A 1 173 ? -1.713 -1.884 10.381 1.00 91.44 173 LYS A O 1
ATOM 1354 N N . VAL A 1 174 ? -1.533 -2.559 8.244 1.00 92.94 174 VAL A N 1
ATOM 1355 C CA . VAL A 1 174 ? -1.303 -1.224 7.678 1.00 92.94 174 VAL A CA 1
ATOM 1356 C C . VAL A 1 174 ? -2.160 -1.001 6.439 1.00 92.94 174 VAL A C 1
ATOM 1358 O O . VAL A 1 174 ? -2.554 -1.949 5.754 1.00 92.94 174 VAL A O 1
ATOM 1361 N N . PHE A 1 175 ? -2.432 0.268 6.150 1.00 94.44 175 PHE A N 1
ATOM 1362 C CA . PHE A 1 175 ? -3.066 0.681 4.905 1.00 94.44 175 PHE A CA 1
ATOM 1363 C C . PHE A 1 175 ? -1.999 1.254 3.977 1.00 94.44 175 PHE A C 1
ATOM 1365 O O . PHE A 1 175 ? -1.243 2.147 4.358 1.00 94.44 175 PHE A O 1
ATOM 1372 N N . CYS A 1 176 ? -1.939 0.759 2.751 1.00 95.12 176 CYS A N 1
ATOM 1373 C CA . CYS A 1 176 ? -0.974 1.167 1.749 1.00 95.12 176 CYS A CA 1
ATOM 1374 C C . CYS A 1 176 ? -1.674 1.775 0.540 1.00 95.12 176 CYS A C 1
ATOM 1376 O O . CYS A 1 176 ? -2.631 1.230 -0.003 1.00 95.12 176 CYS A O 1
ATOM 1378 N N . LYS A 1 177 ? -1.126 2.884 0.061 1.00 94.75 177 LYS A N 1
ATOM 1379 C CA . LYS A 1 177 ? -1.484 3.483 -1.218 1.00 94.75 177 LYS A CA 1
ATOM 1380 C C . LYS A 1 177 ? -0.278 3.420 -2.138 1.00 94.75 177 LYS A C 1
ATOM 1382 O O . LYS A 1 177 ? 0.757 4.021 -1.855 1.00 94.75 177 LYS A O 1
ATOM 1387 N N . LEU A 1 178 ? -0.423 2.686 -3.231 1.00 95.00 178 LEU A N 1
ATOM 1388 C CA . LEU A 1 178 ? 0.629 2.404 -4.199 1.00 95.00 178 LEU A CA 1
ATOM 1389 C C . LEU A 1 178 ? 0.410 3.237 -5.463 1.00 95.00 178 LEU A C 1
ATOM 1391 O O . LEU A 1 178 ? -0.715 3.325 -5.955 1.00 95.00 178 LEU A O 1
ATOM 1395 N N . TYR A 1 179 ? 1.470 3.851 -5.986 1.00 93.69 179 TYR A N 1
ATOM 1396 C CA . TYR A 1 179 ? 1.402 4.660 -7.204 1.00 93.69 179 TYR A CA 1
ATOM 1397 C C . TYR A 1 179 ? 2.768 4.818 -7.876 1.00 93.69 179 TYR A C 1
ATOM 1399 O O . TYR A 1 179 ? 3.815 4.518 -7.301 1.00 93.69 179 TYR A O 1
ATOM 1407 N N . VAL A 1 180 ? 2.753 5.304 -9.116 1.00 92.06 180 VAL A N 1
ATOM 1408 C CA . VAL A 1 180 ? 3.955 5.629 -9.889 1.00 92.06 180 VAL A CA 1
ATOM 1409 C C . VAL A 1 180 ? 4.168 7.142 -9.880 1.00 92.06 180 VAL A C 1
ATOM 1411 O O . VAL A 1 180 ? 3.238 7.907 -10.127 1.00 92.06 180 VAL A O 1
ATOM 1414 N N . SER A 1 181 ? 5.392 7.586 -9.598 1.00 84.94 181 SER A N 1
ATOM 1415 C CA . SER A 1 181 ? 5.755 9.003 -9.676 1.00 84.94 181 SER A CA 1
ATOM 1416 C C . SER A 1 181 ? 5.949 9.448 -11.127 1.00 84.94 181 SER A C 1
ATOM 1418 O O . SER A 1 181 ? 6.892 9.016 -11.793 1.00 84.94 181 SER A O 1
ATOM 1420 N N . LEU A 1 182 ? 5.111 10.380 -11.592 1.00 71.31 182 LEU A N 1
ATOM 1421 C CA . LEU A 1 182 ? 5.220 10.999 -12.924 1.00 71.31 182 LEU A CA 1
ATOM 1422 C C . LEU A 1 182 ? 6.457 11.906 -13.072 1.00 71.31 182 LEU A C 1
ATOM 1424 O O . LEU A 1 182 ? 6.895 12.200 -14.180 1.00 71.31 182 LEU A O 1
ATOM 1428 N N . LEU A 1 183 ? 7.078 12.322 -11.964 1.00 64.56 183 LEU A N 1
ATOM 1429 C CA . LEU A 1 183 ? 8.324 13.098 -11.998 1.00 64.56 183 LEU A CA 1
ATOM 1430 C C . LEU A 1 183 ? 9.544 12.245 -12.376 1.00 64.56 183 LEU A C 1
ATOM 1432 O O . LEU A 1 183 ? 10.599 12.791 -12.697 1.00 64.56 183 LEU A O 1
ATOM 1436 N N . TYR A 1 184 ? 9.419 10.915 -12.332 1.00 52.84 184 TYR A N 1
ATOM 1437 C CA . TYR A 1 184 ? 10.489 10.009 -12.740 1.00 52.84 184 TYR A CA 1
ATOM 1438 C C . TYR A 1 184 ? 10.534 9.839 -14.267 1.00 52.84 184 TYR A C 1
ATOM 1440 O O . TYR A 1 184 ? 11.612 9.715 -14.838 1.00 52.84 184 TYR A O 1
ATOM 1448 N N . THR A 1 185 ? 9.384 9.906 -14.948 1.00 45.56 185 THR A N 1
ATOM 1449 C CA . THR A 1 185 ? 9.298 9.785 -16.414 1.00 45.56 185 THR A CA 1
ATOM 1450 C C . THR A 1 185 ? 9.879 10.988 -17.160 1.00 45.56 185 THR A C 1
ATOM 1452 O O . THR A 1 185 ? 10.371 10.826 -18.271 1.00 45.56 185 THR A O 1
ATOM 1455 N N . SER A 1 186 ? 9.920 12.175 -16.546 1.00 38.94 186 SER A N 1
ATOM 1456 C CA . SER A 1 186 ? 10.459 13.393 -17.178 1.00 38.94 186 SER A CA 1
ATOM 1457 C C . SER A 1 186 ? 11.987 13.523 -17.126 1.00 38.94 186 SER A C 1
ATOM 1459 O O . SER A 1 186 ? 12.524 14.492 -17.648 1.00 38.94 186 SER A O 1
ATOM 1461 N N . ARG A 1 187 ? 12.702 12.593 -16.474 1.00 39.34 187 ARG A N 1
ATOM 1462 C CA . ARG A 1 187 ? 14.180 12.585 -16.410 1.00 39.34 187 ARG A CA 1
ATOM 1463 C C . ARG A 1 187 ? 14.830 11.566 -17.353 1.00 39.34 187 ARG A C 1
ATOM 1465 O O . ARG A 1 187 ? 16.040 11.370 -17.282 1.00 39.34 187 ARG A O 1
ATOM 1472 N N . CYS A 1 188 ? 14.040 10.908 -18.199 1.00 35.44 188 CYS A N 1
ATOM 1473 C CA . CYS A 1 188 ? 14.504 9.878 -19.133 1.00 35.44 188 CYS A CA 1
ATOM 1474 C C . CYS A 1 188 ? 14.282 10.247 -20.611 1.00 35.44 188 CYS A C 1
ATOM 1476 O O . CYS A 1 188 ? 14.241 9.346 -21.446 1.00 35.44 188 CYS A O 1
ATOM 1478 N N . VAL A 1 189 ? 14.145 11.539 -20.931 1.00 35.06 189 VAL A N 1
ATOM 1479 C CA . VAL A 1 189 ? 14.119 12.058 -22.311 1.00 35.06 189 VAL A CA 1
ATOM 1480 C C . VAL A 1 189 ? 15.253 13.052 -22.492 1.00 35.06 189 VAL A C 1
ATOM 1482 O O . VAL A 1 189 ? 15.399 13.911 -21.594 1.00 35.06 189 VAL A O 1
#

Foldseek 3Di:
DQDDDDPDPPPDADDDALCCCCVQAQVCVVVVHHHPPVQAEEADAPQADDPVVVCVVRAFRDDDPNWGKGKYKHKWKWAWDDPDLTDIDIFAAHPHFWGKDFDDDKDASDPDPDPDDDLFGKIKTKIWTWGDADPDDPRPVGIDTFQKIKIKIAGRVQVVVSSVRDHGMDIGIIMIMITGHPVVVVVPD

Sequence (189 aa):
MAGPLQALPPGVYFNPSAEECVRDFLRPWIAGVRPGTDRIIDDVDIYSEHPAALVRGREPGLSRGFEHKWFLLTHCVCLSGGRGRGKVRVKRDVATGGNWRVEQRTKNIAERDQEEEPPGGDRRRTNGFYLGGGKGKGKNDGAFKTPWLMEELTTEEEEAAAAGGWRGERIVKVFCKLYVSLLYTSRCV

pLDDT: mean 77.47, std 16.58, range [31.97, 95.12]

Secondary structure (DSSP, 8-state):
-PPPP-PPPTT------HHHIIIIIIHHHHTTPPPS-TTTEEE--TTSS-HHHHTTTPPPSEEETTEEEEEEEEEEEEEE-BSBS---EE--B-TTS-EEEE-S--EESS--S-SS--SSS-EEEEEEEEE---SSS-TTTTPEEEEEEEEEEE-HHHHHHHHS---EEEEEEEEEEEEE-HHHHTT--